Protein AF-A0A6T7KCS2-F1 (afdb_monomer)

InterPro domains:
  IPR015421 Pyridoxal phosphate-dependent transferase, major domain [G3DSA:3.40.640.10] (3-75)
  IPR015422 Pyridoxal phosphate-dependent transferase, small domain [G3DSA:3.90.1150.10] (76-164)
  IPR015424 Pyridoxal phosphate-dependent transferase [SSF53383] (1-173)

Sequence (215 aa):
WLRGPFGAAVGFVAPSLRGITPSLVGFRSHADMWALDPSRLELPADASRWEYGSLHFGAALGLAEAIEELNAWPAGAEGVWRHSRALADLIIHGALDLGLEIISPMAEAERSAIVALRLPENVCAAQTAKALLEQHGLLVSSRAGMLRVSPHVENSADDVDRLLAALGELFSETRQPACAAVTCTTKPTPFSADSNGQFLPVMPMPRMGTWAYEA

Structure (mmCIF, N/CA/C/O backbone):
data_AF-A0A6T7KCS2-F1
#
_entry.id   AF-A0A6T7KCS2-F1
#
loop_
_atom_site.group_PDB
_atom_site.id
_atom_site.type_symbol
_atom_site.label_atom_id
_atom_site.label_alt_id
_atom_site.label_comp_id
_atom_site.label_asym_id
_atom_site.label_entity_id
_atom_site.label_seq_id
_atom_site.pdbx_PDB_ins_code
_atom_site.Cartn_x
_atom_site.Cartn_y
_atom_site.Cartn_z
_atom_site.occupancy
_atom_site.B_iso_or_equiv
_atom_site.auth_seq_id
_atom_site.auth_comp_id
_atom_site.auth_asym_id
_atom_site.auth_atom_id
_atom_site.pdbx_PDB_model_num
ATOM 1 N N . TRP A 1 1 ? 3.632 -1.511 1.030 1.00 91.44 1 TRP A N 1
ATOM 2 C CA . TRP A 1 1 ? 3.315 -2.827 0.450 1.00 91.44 1 TRP A CA 1
ATOM 3 C C . TRP A 1 1 ? 4.580 -3.523 -0.019 1.00 91.44 1 TRP A C 1
ATOM 5 O O . TRP A 1 1 ? 5.026 -4.385 0.706 1.00 91.44 1 TRP A O 1
ATOM 15 N N . LEU A 1 2 ? 5.255 -3.103 -1.097 1.00 94.56 2 LEU A N 1
ATOM 16 C CA . LEU A 1 2 ? 6.496 -3.771 -1.557 1.00 94.56 2 LEU A CA 1
ATOM 17 C C . LEU A 1 2 ? 7.753 -3.545 -0.689 1.00 94.56 2 LEU A C 1
ATOM 19 O O . LEU A 1 2 ? 8.830 -3.965 -1.075 1.00 94.56 2 LEU A O 1
ATOM 23 N N . ARG A 1 3 ? 7.629 -2.820 0.427 1.00 94.00 3 ARG A N 1
ATOM 24 C CA . ARG A 1 3 ? 8.685 -2.438 1.390 1.00 94.00 3 ARG A CA 1
ATOM 25 C C . ARG A 1 3 ? 9.972 -1.788 0.855 1.00 94.00 3 ARG A C 1
ATOM 27 O O . ARG A 1 3 ? 10.848 -1.464 1.645 1.00 94.00 3 ARG A O 1
ATOM 34 N N . GLY A 1 4 ? 10.082 -1.548 -0.447 1.00 94.69 4 GLY A N 1
ATOM 35 C CA . GLY A 1 4 ? 11.221 -0.843 -1.021 1.00 94.69 4 GLY A CA 1
ATOM 36 C C . GLY A 1 4 ? 11.275 0.644 -0.638 1.00 94.69 4 GLY A C 1
ATOM 37 O O . GLY A 1 4 ? 10.271 1.224 -0.207 1.00 94.69 4 GLY A O 1
ATOM 38 N N . PRO A 1 5 ? 12.439 1.283 -0.833 1.00 95.06 5 PRO A N 1
ATOM 39 C CA . PRO A 1 5 ? 12.619 2.708 -0.598 1.00 95.06 5 PRO A CA 1
ATOM 40 C C . PRO A 1 5 ? 11.825 3.556 -1.602 1.00 95.06 5 PRO A C 1
ATOM 42 O O . PRO A 1 5 ? 11.455 3.112 -2.692 1.00 95.06 5 PRO A O 1
ATOM 45 N N . PHE A 1 6 ? 11.611 4.826 -1.261 1.00 94.44 6 PHE A N 1
ATOM 46 C CA . PHE A 1 6 ? 11.084 5.799 -2.216 1.00 94.44 6 PHE A CA 1
ATOM 47 C C . PHE A 1 6 ? 12.063 6.017 -3.381 1.00 94.44 6 PHE A C 1
ATOM 49 O O . PHE A 1 6 ? 13.278 6.001 -3.197 1.00 94.44 6 PHE A O 1
ATOM 56 N N . GLY A 1 7 ? 11.528 6.271 -4.579 1.00 93.06 7 GLY A N 1
ATOM 57 C CA . GLY A 1 7 ? 12.330 6.606 -5.765 1.00 93.06 7 GLY A CA 1
ATOM 58 C C . GLY A 1 7 ? 12.567 5.456 -6.748 1.00 93.06 7 GLY A C 1
ATOM 59 O O . GLY A 1 7 ? 13.213 5.675 -7.770 1.00 93.06 7 GLY A O 1
ATOM 60 N N . ALA A 1 8 ? 12.015 4.267 -6.492 1.00 94.12 8 ALA A N 1
ATOM 61 C CA . ALA A 1 8 ? 11.963 3.168 -7.453 1.00 94.12 8 ALA A CA 1
ATOM 62 C C . ALA A 1 8 ? 10.536 2.621 -7.594 1.00 94.12 8 ALA A C 1
ATOM 64 O O . ALA A 1 8 ? 9.757 2.606 -6.641 1.00 94.12 8 ALA A O 1
ATOM 65 N N . ALA A 1 9 ? 10.199 2.175 -8.801 1.00 93.88 9 ALA A N 1
ATOM 66 C CA . ALA A 1 9 ? 8.929 1.539 -9.120 1.00 93.88 9 ALA A CA 1
ATOM 67 C C . ALA A 1 9 ? 9.142 0.499 -10.224 1.00 93.88 9 ALA A C 1
ATOM 69 O O . ALA A 1 9 ? 10.085 0.602 -11.007 1.00 93.88 9 ALA A O 1
ATOM 70 N N . VAL A 1 10 ? 8.243 -0.481 -10.297 1.00 93.81 10 VAL A N 1
ATOM 71 C CA . VAL A 1 10 ? 8.226 -1.487 -11.364 1.00 93.81 10 VAL A CA 1
ATOM 72 C C . VAL A 1 10 ? 7.095 -1.157 -12.329 1.00 93.81 10 VAL A C 1
ATOM 74 O O . VAL A 1 10 ? 5.970 -0.887 -11.909 1.00 93.81 10 VAL A O 1
ATOM 77 N N . GLY A 1 11 ? 7.392 -1.194 -13.625 1.00 93.12 11 GLY A N 1
ATOM 78 C CA . GLY A 1 11 ? 6.404 -1.094 -14.693 1.00 93.12 11 GLY A CA 1
ATOM 79 C C . GLY A 1 11 ? 6.316 -2.405 -15.466 1.00 93.12 11 GLY A C 1
ATOM 80 O O . GLY A 1 11 ? 7.337 -2.982 -15.830 1.00 93.12 11 GLY A O 1
ATOM 81 N N . PHE A 1 12 ? 5.098 -2.865 -15.749 1.00 95.00 12 PHE A N 1
ATOM 82 C CA . PHE A 1 12 ? 4.858 -3.988 -16.653 1.00 95.00 12 PHE A CA 1
ATOM 83 C C . PHE A 1 12 ? 4.231 -3.484 -17.953 1.00 95.00 12 PHE A C 1
ATOM 85 O O . PHE A 1 12 ? 3.207 -2.803 -17.931 1.00 95.00 12 PHE A O 1
ATOM 92 N N . VAL A 1 13 ? 4.821 -3.863 -19.089 1.00 94.38 13 VAL A N 1
ATOM 93 C CA . VAL A 1 13 ? 4.267 -3.590 -20.421 1.00 94.38 13 VAL A CA 1
ATOM 94 C C . VAL A 1 13 ? 3.979 -4.909 -21.127 1.00 94.38 13 VAL A C 1
ATOM 96 O O . VAL A 1 13 ? 4.890 -5.686 -21.449 1.00 94.38 13 VAL A O 1
ATOM 99 N N . ALA A 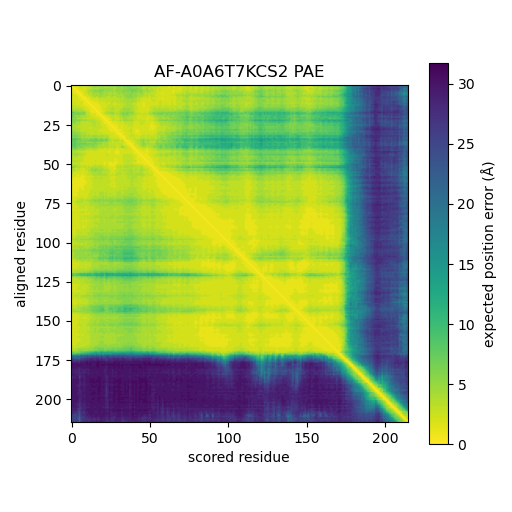1 14 ? 2.691 -5.145 -21.384 1.00 95.25 14 ALA A N 1
ATOM 100 C CA . ALA A 1 14 ? 2.221 -6.324 -22.094 1.00 95.25 14 ALA A CA 1
ATOM 101 C C . ALA A 1 14 ? 2.882 -6.424 -23.482 1.00 95.25 14 ALA A C 1
ATOM 103 O O . ALA A 1 14 ? 3.034 -5.398 -24.148 1.00 95.25 14 ALA A O 1
ATOM 104 N N . PRO A 1 15 ? 3.238 -7.633 -23.963 1.00 94.56 15 PRO A N 1
ATOM 105 C CA . PRO A 1 15 ? 3.881 -7.812 -25.265 1.00 94.56 15 PRO A CA 1
ATOM 106 C C . PRO A 1 15 ? 3.176 -7.110 -26.431 1.00 94.56 15 PRO A C 1
ATOM 108 O O . PRO A 1 15 ? 3.841 -6.504 -27.266 1.00 94.56 15 PRO A O 1
ATOM 111 N N . SER A 1 16 ? 1.840 -7.114 -26.447 1.00 95.12 16 SER A N 1
ATOM 112 C CA . SER A 1 16 ? 1.022 -6.458 -27.477 1.00 95.12 16 SER A CA 1
ATOM 113 C C . SER A 1 16 ? 1.143 -4.930 -27.501 1.00 95.12 16 SER A C 1
ATOM 115 O O . SER A 1 16 ? 0.852 -4.315 -28.523 1.00 95.12 16 SER A O 1
ATOM 117 N N . LEU A 1 17 ? 1.584 -4.310 -26.404 1.00 93.44 17 LEU A N 1
ATOM 118 C CA . LEU 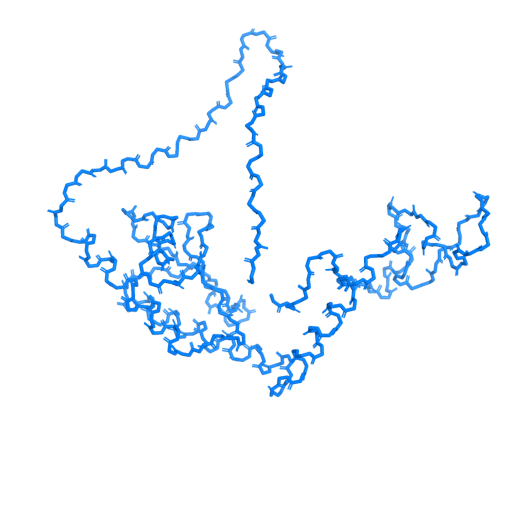A 1 17 ? 1.711 -2.856 -26.265 1.00 93.44 17 LEU A CA 1
ATOM 119 C C . LEU A 1 17 ? 3.141 -2.354 -26.506 1.00 93.44 17 LEU A C 1
ATOM 121 O O . LEU A 1 17 ? 3.364 -1.148 -26.570 1.00 93.44 17 LEU A O 1
ATOM 125 N N . ARG A 1 18 ? 4.119 -3.251 -26.683 1.00 90.75 18 ARG A N 1
ATOM 126 C CA . ARG A 1 18 ? 5.540 -2.879 -26.834 1.00 90.75 18 ARG A CA 1
ATOM 127 C C . ARG A 1 18 ? 5.847 -2.115 -28.123 1.00 90.75 18 ARG A C 1
ATOM 129 O O . ARG A 1 18 ? 6.868 -1.446 -28.197 1.00 90.75 18 ARG A O 1
ATOM 136 N N . GLY A 1 19 ? 4.956 -2.166 -29.115 1.00 89.31 19 GLY A N 1
ATOM 137 C CA . GLY A 1 19 ? 5.064 -1.369 -30.341 1.00 89.31 19 GLY A CA 1
ATOM 138 C C . GLY A 1 19 ? 4.767 0.123 -30.154 1.00 89.31 19 GLY A C 1
ATOM 139 O O . GLY A 1 19 ? 5.046 0.908 -31.056 1.00 89.31 19 GLY A O 1
ATOM 140 N N . ILE A 1 20 ? 4.219 0.529 -29.003 1.00 92.75 20 ILE A N 1
ATOM 141 C CA . ILE A 1 20 ? 3.890 1.928 -28.720 1.00 92.75 20 ILE A CA 1
ATOM 142 C C . ILE A 1 20 ? 5.175 2.741 -28.514 1.00 92.75 20 ILE A C 1
ATOM 144 O O . ILE A 1 20 ? 6.128 2.299 -27.865 1.00 92.75 20 ILE A O 1
ATOM 148 N N . THR A 1 21 ? 5.183 3.952 -29.067 1.00 91.06 21 THR A N 1
ATOM 149 C CA . THR A 1 21 ? 6.226 4.954 -28.831 1.00 91.06 21 THR A CA 1
ATOM 150 C C . THR A 1 21 ? 5.945 5.687 -27.513 1.00 91.06 21 THR A C 1
ATOM 152 O O . THR A 1 21 ? 4.859 6.256 -27.3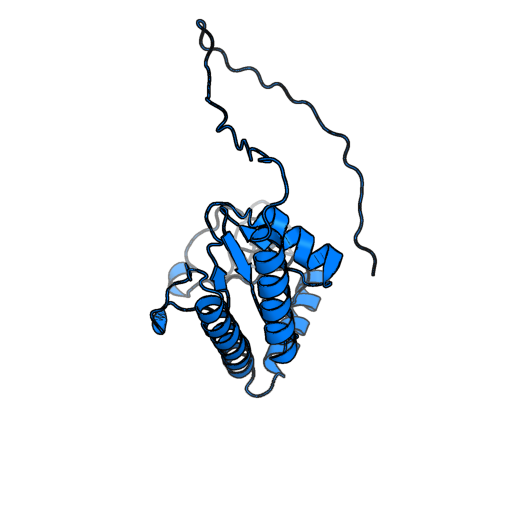71 1.00 91.06 21 THR A O 1
ATOM 155 N N . PRO A 1 22 ? 6.878 5.690 -26.543 1.00 93.25 22 PRO A N 1
ATOM 156 C CA . PRO A 1 22 ? 6.727 6.429 -25.292 1.00 93.25 22 PRO A CA 1
ATOM 157 C C . PRO A 1 22 ? 6.577 7.936 -25.530 1.00 93.25 22 PRO A C 1
ATOM 159 O O . PRO A 1 22 ? 7.192 8.494 -26.435 1.00 93.25 22 PRO A O 1
ATOM 162 N N . SER A 1 23 ? 5.795 8.612 -24.685 1.00 92.44 23 SER A N 1
ATOM 163 C CA . SER A 1 23 ? 5.655 10.076 -24.722 1.00 92.44 23 SER A CA 1
ATOM 164 C C . SER A 1 23 ? 6.901 10.810 -24.221 1.00 92.44 23 SER A C 1
ATOM 166 O O . SER A 1 23 ? 7.160 11.937 -24.633 1.00 92.44 23 SER A O 1
ATOM 168 N N . LEU A 1 24 ? 7.664 10.171 -23.334 1.00 93.75 24 LEU A N 1
ATOM 169 C CA . LEU A 1 24 ? 8.946 10.646 -22.831 1.00 93.75 24 LEU A CA 1
ATOM 170 C C . LEU A 1 24 ? 10.032 9.676 -23.278 1.00 93.75 24 LEU A C 1
ATOM 172 O O . LEU A 1 24 ? 9.970 8.487 -22.971 1.00 93.75 24 LEU A O 1
ATOM 176 N N . VAL A 1 25 ? 11.022 10.207 -23.985 1.00 93.88 25 VAL A N 1
ATOM 177 C CA . VAL A 1 25 ? 12.204 9.475 -24.435 1.00 93.88 25 VAL A CA 1
ATOM 178 C C . VAL A 1 25 ? 13.453 10.238 -24.025 1.00 93.88 25 VAL A C 1
ATOM 180 O O . VAL A 1 25 ? 13.460 11.468 -23.961 1.00 93.88 25 VAL A O 1
ATOM 183 N N . GLY A 1 26 ? 14.514 9.501 -23.739 1.00 92.19 26 GLY A N 1
ATOM 184 C CA . GLY A 1 26 ? 15.831 10.063 -23.473 1.00 92.19 26 GLY A CA 1
ATOM 185 C C . GLY A 1 26 ? 16.912 9.045 -23.801 1.00 92.19 26 GLY A C 1
ATOM 186 O O . GLY A 1 26 ? 16.643 8.056 -24.478 1.00 92.19 26 GLY A O 1
ATOM 187 N N . PHE A 1 27 ? 18.142 9.276 -23.344 1.00 92.25 27 PHE A N 1
ATOM 188 C CA . PHE A 1 27 ? 19.289 8.475 -23.788 1.00 92.25 27 PHE A CA 1
ATOM 189 C C . PHE A 1 27 ? 19.138 6.972 -23.496 1.00 92.25 27 PHE A C 1
ATOM 191 O O . PHE A 1 27 ? 19.566 6.149 -24.299 1.00 92.25 27 PHE A O 1
ATOM 198 N N . ARG A 1 28 ? 18.480 6.605 -22.387 1.00 93.31 28 ARG A N 1
ATOM 199 C CA . ARG A 1 28 ? 18.221 5.202 -22.017 1.00 93.31 28 ARG A CA 1
ATOM 200 C C . ARG A 1 28 ? 17.071 4.554 -22.781 1.00 93.31 28 ARG A C 1
ATOM 202 O O . ARG A 1 28 ? 16.990 3.333 -22.805 1.00 93.31 28 ARG A O 1
ATOM 209 N N . SER A 1 29 ? 16.240 5.347 -23.456 1.00 93.31 29 SER A N 1
ATOM 210 C CA . SER A 1 29 ? 15.189 4.827 -24.333 1.00 93.31 29 SER A CA 1
ATOM 211 C C . SER A 1 29 ? 15.749 4.315 -25.660 1.00 93.31 29 SER A C 1
ATOM 213 O O . SER A 1 29 ? 14.982 3.794 -26.463 1.00 93.31 29 SER A O 1
ATOM 215 N N . HIS A 1 30 ? 17.048 4.493 -25.922 1.00 93.88 30 HIS A N 1
ATOM 216 C CA . HIS A 1 30 ? 17.723 4.031 -27.129 1.00 93.88 30 HIS A CA 1
ATOM 217 C C . HIS A 1 30 ? 18.265 2.604 -26.947 1.00 93.88 30 HIS A C 1
ATOM 219 O O . HIS A 1 30 ? 18.853 2.291 -25.914 1.00 93.88 30 HIS A O 1
ATOM 225 N N . ALA A 1 31 ? 18.128 1.754 -27.969 1.00 93.44 31 ALA A N 1
ATOM 226 C CA . ALA A 1 31 ? 18.614 0.369 -27.979 1.00 93.44 31 ALA A CA 1
ATOM 227 C C . ALA A 1 31 ? 20.128 0.272 -27.741 1.00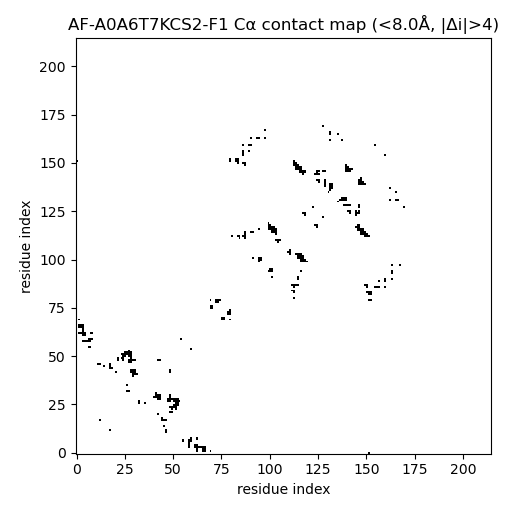 93.44 31 ALA A C 1
ATOM 229 O O . ALA A 1 31 ? 20.619 -0.654 -27.103 1.00 93.44 31 ALA A O 1
ATOM 230 N N . ASP A 1 32 ? 20.852 1.277 -28.214 1.00 92.81 32 ASP A N 1
ATOM 231 C CA . ASP A 1 32 ? 22.262 1.503 -27.929 1.00 92.81 32 ASP A CA 1
ATOM 232 C C . ASP A 1 32 ? 22.439 2.867 -27.248 1.00 92.81 32 ASP A C 1
ATOM 234 O O . ASP A 1 32 ? 22.644 3.882 -27.908 1.00 92.81 32 ASP A O 1
ATOM 238 N N . MET A 1 33 ? 22.296 2.904 -25.922 1.00 91.06 33 MET A N 1
ATOM 239 C CA . MET A 1 33 ? 22.335 4.143 -25.132 1.00 91.06 33 MET A CA 1
ATOM 240 C C . MET A 1 33 ? 23.720 4.809 -25.045 1.00 91.06 33 MET A C 1
ATOM 242 O O . MET A 1 33 ? 23.821 5.929 -24.542 1.00 91.06 33 MET A O 1
ATOM 246 N N . TRP A 1 34 ? 24.789 4.139 -25.497 1.00 91.50 34 TRP A N 1
ATOM 247 C CA . TRP A 1 34 ? 26.168 4.598 -25.296 1.00 91.50 34 TRP A CA 1
ATOM 248 C C . TRP A 1 34 ? 26.828 5.195 -26.537 1.00 91.50 34 TRP A C 1
ATOM 250 O O . TRP A 1 34 ? 27.757 5.986 -26.376 1.00 91.50 34 TRP A O 1
ATOM 260 N N . ALA A 1 35 ? 26.369 4.901 -27.759 1.00 89.06 35 ALA A N 1
ATOM 261 C CA . ALA A 1 35 ? 26.894 5.589 -28.946 1.00 89.06 35 ALA A CA 1
ATOM 262 C C . ALA A 1 35 ? 26.228 6.967 -29.143 1.00 89.06 35 ALA A C 1
ATOM 264 O O . ALA A 1 35 ? 25.490 7.171 -30.098 1.00 89.06 35 ALA A O 1
ATOM 265 N N . LEU A 1 36 ? 26.454 7.872 -28.180 1.00 86.75 36 LEU A N 1
ATOM 266 C CA . LEU A 1 36 ? 25.907 9.232 -28.017 1.00 86.75 36 LEU A CA 1
ATOM 267 C C . LEU A 1 36 ? 25.769 10.030 -29.337 1.00 86.75 36 LEU A C 1
ATOM 269 O O . LEU A 1 36 ? 26.606 10.869 -29.663 1.00 86.75 36 LEU A O 1
ATOM 273 N N . ASP A 1 37 ? 24.682 9.795 -30.071 1.00 90.06 37 ASP A N 1
ATOM 274 C CA . ASP A 1 37 ? 24.399 10.370 -31.388 1.00 90.06 37 ASP A CA 1
ATOM 275 C C . ASP A 1 37 ? 22.974 10.944 -31.388 1.00 90.06 37 ASP A C 1
ATOM 277 O O . ASP A 1 37 ? 22.012 10.186 -31.233 1.00 90.06 37 ASP A O 1
ATOM 281 N N . PRO A 1 38 ? 22.812 12.269 -31.547 1.00 89.69 38 PRO A N 1
ATOM 282 C CA . PRO A 1 38 ? 21.507 12.920 -31.511 1.00 89.69 38 PRO A CA 1
ATOM 283 C C . PRO A 1 38 ? 20.671 12.720 -32.787 1.00 89.69 38 PRO A C 1
ATOM 285 O O . PRO A 1 38 ? 19.517 13.143 -32.815 1.00 89.69 38 PRO A O 1
ATOM 288 N N . SER A 1 39 ? 21.223 12.127 -33.851 1.00 92.69 39 SER A N 1
ATOM 289 C CA . SER A 1 39 ? 20.530 11.955 -35.138 1.00 92.69 39 SER A CA 1
ATOM 29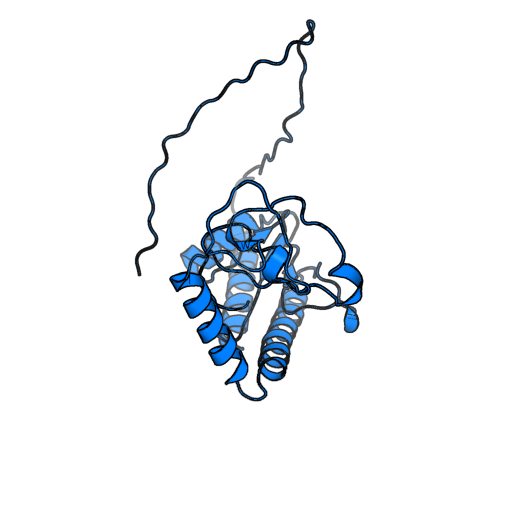0 C C . SER A 1 39 ? 19.669 10.688 -35.230 1.00 92.69 39 SER A C 1
ATOM 292 O O . SER A 1 39 ? 18.954 10.506 -36.217 1.00 92.69 39 SER A O 1
ATOM 294 N N . ARG A 1 40 ? 19.696 9.831 -34.201 1.00 88.50 40 ARG A N 1
ATOM 295 C CA . ARG A 1 40 ? 19.017 8.528 -34.177 1.00 88.50 40 ARG A CA 1
ATOM 296 C C . ARG A 1 40 ? 18.106 8.353 -32.963 1.00 88.50 40 ARG A C 1
ATOM 298 O O . ARG A 1 40 ? 18.359 8.882 -31.882 1.00 88.50 40 ARG A O 1
ATOM 305 N N . LEU A 1 41 ? 17.049 7.566 -33.152 1.00 89.81 41 LEU A N 1
ATOM 306 C CA . LEU A 1 41 ? 16.188 7.074 -32.080 1.00 89.81 41 LEU A CA 1
ATOM 307 C C . LEU A 1 41 ? 15.671 5.676 -32.420 1.00 89.81 41 LEU A C 1
ATOM 309 O O . LEU A 1 41 ? 14.600 5.513 -33.003 1.00 89.81 41 LEU A O 1
ATOM 313 N N . GLU A 1 42 ? 16.440 4.662 -32.045 1.00 94.06 42 GLU A N 1
ATOM 314 C CA . GLU A 1 42 ? 16.061 3.258 -32.179 1.00 94.06 42 GLU A CA 1
ATOM 315 C C . GLU A 1 42 ? 15.551 2.749 -30.833 1.00 94.06 42 GLU A C 1
ATOM 317 O O . GLU A 1 42 ? 16.318 2.580 -29.890 1.00 94.06 42 GLU A O 1
ATOM 322 N N . LEU A 1 43 ? 14.242 2.527 -30.715 1.00 94.81 43 LEU A N 1
ATOM 323 C CA . LEU A 1 43 ? 13.645 2.074 -29.458 1.00 94.81 43 LEU A CA 1
ATOM 324 C C . LEU A 1 43 ? 13.829 0.553 -29.265 1.00 94.81 43 LEU A C 1
ATOM 326 O O . LEU A 1 43 ? 13.507 -0.206 -30.187 1.00 94.81 43 LEU A O 1
ATOM 330 N N . PRO A 1 44 ? 14.229 0.076 -28.068 1.00 93.88 44 PRO A N 1
ATOM 331 C CA . PRO A 1 44 ? 14.264 -1.346 -27.719 1.00 93.88 44 PRO A CA 1
ATOM 332 C C . PRO A 1 44 ? 12.929 -2.042 -27.978 1.00 93.88 44 PRO A C 1
ATOM 334 O O . PRO A 1 44 ? 11.877 -1.455 -27.747 1.00 93.88 44 PRO A O 1
ATOM 337 N N . ALA A 1 45 ? 12.922 -3.306 -28.402 1.00 93.12 45 ALA A N 1
ATOM 338 C CA . ALA A 1 45 ? 11.678 -4.058 -28.633 1.00 93.12 45 ALA A CA 1
ATOM 339 C C . ALA A 1 45 ? 10.925 -4.444 -27.337 1.00 93.12 45 ALA A C 1
ATOM 341 O O . ALA A 1 45 ? 9.790 -4.924 -27.394 1.00 93.12 45 ALA A O 1
ATOM 342 N N . ASP A 1 46 ? 11.551 -4.264 -26.174 1.00 93.44 46 ASP A N 1
ATOM 343 C CA . ASP A 1 46 ? 11.001 -4.587 -24.860 1.00 93.44 46 ASP A CA 1
ATOM 344 C C . ASP A 1 46 ? 10.548 -3.334 -24.082 1.00 93.44 46 ASP A C 1
ATOM 346 O O . ASP A 1 46 ? 10.424 -2.237 -24.628 1.00 93.44 46 ASP A O 1
ATOM 350 N N . ALA A 1 47 ? 10.235 -3.512 -22.797 1.00 94.12 47 ALA A N 1
ATOM 351 C CA . ALA A 1 47 ? 9.744 -2.443 -21.933 1.00 94.12 47 ALA A CA 1
ATOM 352 C C . ALA A 1 47 ? 10.814 -1.395 -21.560 1.00 94.12 47 ALA A C 1
ATOM 354 O O . ALA A 1 47 ? 10.451 -0.313 -21.098 1.00 94.12 47 ALA A O 1
ATOM 355 N N . SER A 1 48 ? 12.107 -1.658 -21.787 1.00 92.56 48 SER A N 1
ATOM 356 C CA . SER A 1 48 ? 13.179 -0.710 -21.441 1.00 92.56 48 SER A CA 1
ATOM 357 C C . SER A 1 48 ? 13.095 0.600 -22.231 1.00 92.56 48 SER A C 1
ATOM 359 O O . SER A 1 48 ? 13.583 1.623 -21.764 1.00 92.56 48 SER A O 1
ATOM 361 N N . ARG A 1 49 ? 12.372 0.636 -23.364 1.00 94.19 49 ARG A N 1
ATOM 362 C CA . ARG A 1 49 ? 12.127 1.882 -24.117 1.00 94.19 49 ARG A CA 1
ATOM 363 C C . ARG A 1 49 ? 11.458 2.989 -23.284 1.00 94.19 49 ARG A C 1
ATOM 365 O O . ARG A 1 49 ? 11.630 4.164 -23.599 1.00 94.19 49 ARG A O 1
ATOM 372 N N . TRP A 1 50 ? 10.711 2.638 -22.231 1.00 94.56 50 TRP A N 1
ATOM 373 C CA . TRP A 1 50 ? 10.077 3.601 -21.316 1.00 94.56 50 TRP A CA 1
ATOM 374 C C . TRP A 1 50 ? 11.027 4.139 -20.230 1.00 94.56 50 TRP A C 1
ATOM 376 O O . TRP A 1 50 ? 10.656 5.056 -19.497 1.00 94.56 50 TRP A O 1
ATOM 386 N N . GLU A 1 51 ? 12.257 3.630 -20.132 1.00 94.00 51 GLU A N 1
ATOM 387 C CA . GLU A 1 51 ? 13.288 4.184 -19.255 1.00 94.00 51 GLU A CA 1
ATOM 388 C C . GLU A 1 51 ? 14.023 5.320 -19.971 1.00 94.00 51 GLU A C 1
ATOM 390 O O . GLU A 1 51 ? 14.918 5.086 -20.772 1.00 94.00 51 GLU A O 1
ATOM 395 N N . TYR A 1 52 ? 13.660 6.572 -19.701 1.00 93.44 52 TYR A N 1
ATOM 396 C CA . TYR A 1 52 ? 14.197 7.709 -20.461 1.00 93.44 52 TYR A CA 1
ATOM 397 C C . TYR A 1 52 ? 15.492 8.299 -19.885 1.00 93.44 52 TYR A C 1
ATOM 399 O O . TYR A 1 52 ? 16.295 8.880 -20.615 1.00 93.44 52 TYR A O 1
ATOM 407 N N . GLY A 1 53 ? 15.722 8.167 -18.580 1.00 92.81 53 GLY A N 1
ATOM 408 C CA . GLY A 1 53 ? 16.804 8.856 -17.880 1.00 92.81 53 GLY A CA 1
ATOM 409 C C . GLY A 1 53 ? 17.454 8.002 -16.805 1.00 92.81 53 GLY A C 1
ATOM 410 O O . GLY A 1 53 ? 16.982 6.912 -16.489 1.00 92.81 53 GLY A O 1
ATOM 411 N N . SER A 1 54 ? 18.560 8.505 -16.257 1.00 92.81 54 SER A N 1
ATOM 412 C CA . SER A 1 54 ? 19.357 7.812 -15.245 1.00 92.81 54 SER A CA 1
ATOM 413 C C . SER A 1 54 ? 18.493 7.292 -14.099 1.00 92.81 54 SER A C 1
ATOM 415 O O . SER A 1 54 ? 17.718 8.037 -13.502 1.00 92.81 54 SER A O 1
ATOM 417 N N . LEU A 1 55 ? 18.649 6.006 -13.793 1.00 91.75 55 LEU A N 1
ATOM 418 C CA . LEU A 1 55 ? 17.907 5.354 -12.726 1.00 91.75 55 LEU A CA 1
ATOM 419 C C . LEU A 1 55 ? 18.467 5.741 -11.358 1.00 91.75 55 LEU A C 1
ATOM 421 O O . LEU A 1 55 ? 19.667 5.964 -11.190 1.00 91.75 55 LEU A O 1
ATOM 425 N N . HIS A 1 56 ? 17.603 5.721 -10.347 1.00 95.12 56 HIS A N 1
ATOM 426 C CA . HIS A 1 56 ? 18.036 5.784 -8.960 1.00 95.12 56 HIS A CA 1
ATOM 427 C C . HIS A 1 56 ? 18.552 4.406 -8.514 1.00 95.12 56 HIS A C 1
ATOM 429 O O . HIS A 1 56 ? 17.854 3.660 -7.830 1.00 95.12 56 HIS A O 1
ATOM 435 N N . PHE A 1 57 ? 19.791 4.062 -8.879 1.00 94.50 57 PHE A N 1
ATOM 436 C CA . PHE A 1 57 ? 20.359 2.717 -8.680 1.00 94.50 57 PHE A CA 1
ATOM 437 C C . PHE A 1 57 ? 20.212 2.178 -7.250 1.00 94.50 57 PHE A C 1
ATOM 439 O O . PHE A 1 57 ? 19.773 1.048 -7.070 1.00 94.50 57 PHE A O 1
ATOM 446 N N . GLY A 1 58 ? 20.494 2.998 -6.230 1.00 97.19 58 GLY A N 1
ATOM 447 C CA . GLY A 1 58 ? 20.340 2.580 -4.831 1.00 97.19 58 GLY A CA 1
ATOM 448 C C . GLY A 1 58 ? 18.896 2.228 -4.448 1.00 97.19 58 GLY A C 1
ATOM 449 O O . GLY A 1 58 ? 18.670 1.245 -3.752 1.00 97.19 58 GLY A O 1
ATOM 450 N N . ALA A 1 59 ? 17.910 2.974 -4.955 1.00 97.12 59 ALA A N 1
ATOM 451 C CA . ALA A 1 59 ? 16.502 2.699 -4.693 1.00 97.12 59 ALA A CA 1
ATOM 452 C C . ALA A 1 59 ? 16.030 1.453 -5.454 1.00 97.12 59 ALA A C 1
ATOM 454 O O . ALA A 1 59 ? 15.254 0.669 -4.917 1.00 97.12 59 ALA A O 1
ATOM 455 N N . ALA A 1 60 ? 16.530 1.243 -6.676 1.00 96.06 60 ALA A N 1
ATOM 456 C CA . ALA A 1 60 ? 16.239 0.045 -7.458 1.00 96.06 60 ALA A CA 1
ATOM 457 C C . ALA A 1 60 ? 16.771 -1.225 -6.774 1.00 96.06 60 ALA A C 1
ATOM 459 O O . ALA A 1 60 ? 16.034 -2.200 -6.654 1.00 96.06 60 ALA A O 1
ATOM 460 N N . LEU A 1 61 ? 18.008 -1.192 -6.266 1.00 97.44 61 LEU A N 1
ATOM 461 C CA . LEU A 1 61 ? 18.589 -2.302 -5.504 1.00 97.44 61 LEU A CA 1
ATOM 462 C C . LEU A 1 61 ? 17.842 -2.540 -4.186 1.00 97.44 61 LEU A C 1
ATOM 464 O O . LEU A 1 61 ? 17.512 -3.677 -3.872 1.00 97.44 61 LEU A O 1
ATOM 468 N N . GLY A 1 62 ? 17.507 -1.476 -3.450 1.00 97.88 62 GLY A N 1
ATOM 469 C CA . GLY A 1 62 ? 16.718 -1.601 -2.222 1.00 97.88 62 GLY A CA 1
ATOM 470 C C . GLY A 1 62 ? 15.315 -2.166 -2.464 1.00 97.88 62 GLY A C 1
ATOM 471 O O . GLY A 1 62 ? 14.820 -2.948 -1.660 1.00 97.88 62 GLY A O 1
ATOM 472 N N . LEU A 1 63 ? 14.673 -1.809 -3.582 1.00 97.81 63 LEU A N 1
ATOM 473 C CA . LEU A 1 63 ? 13.383 -2.383 -3.966 1.00 97.81 63 LEU A CA 1
ATOM 474 C C . LEU A 1 63 ? 13.515 -3.858 -4.360 1.00 97.81 63 LEU A C 1
ATOM 476 O O . LEU A 1 63 ? 12.637 -4.642 -4.014 1.00 97.81 63 LEU A O 1
ATOM 480 N N . ALA A 1 64 ? 14.590 -4.236 -5.058 1.00 97.38 64 ALA A N 1
ATOM 481 C CA . ALA A 1 64 ? 14.847 -5.628 -5.412 1.00 97.38 64 ALA A CA 1
ATOM 482 C C . ALA A 1 64 ? 14.985 -6.504 -4.157 1.00 97.38 64 ALA A C 1
ATOM 484 O O . ALA A 1 64 ? 14.278 -7.500 -4.040 1.00 97.38 64 ALA A O 1
ATOM 485 N N . GLU A 1 65 ? 15.792 -6.084 -3.179 1.00 97.75 65 GLU A N 1
ATOM 486 C CA . GLU A 1 65 ? 15.948 -6.835 -1.925 1.00 97.75 65 GLU A CA 1
ATOM 487 C C . GLU A 1 65 ? 14.660 -6.898 -1.100 1.00 97.75 65 GLU A C 1
ATOM 489 O O . GLU A 1 65 ? 14.324 -7.939 -0.545 1.00 97.75 65 GLU A O 1
ATOM 494 N N . ALA A 1 66 ? 13.879 -5.816 -1.065 1.00 97.06 66 ALA A N 1
ATOM 495 C CA . ALA A 1 66 ? 12.582 -5.822 -0.393 1.00 97.06 66 ALA A CA 1
ATOM 496 C C . ALA A 1 66 ? 11.587 -6.814 -1.032 1.00 97.06 66 ALA A C 1
ATOM 498 O O . ALA A 1 66 ? 10.775 -7.422 -0.334 1.00 97.06 66 ALA A O 1
ATOM 499 N N . ILE A 1 67 ? 11.647 -6.999 -2.355 1.00 97.00 67 ILE A N 1
ATOM 500 C CA . ILE A 1 67 ? 10.848 -8.013 -3.057 1.00 97.00 67 ILE A CA 1
ATOM 501 C C . ILE A 1 67 ? 11.339 -9.423 -2.707 1.00 97.00 67 ILE A C 1
ATOM 503 O O . ILE A 1 67 ? 10.509 -10.297 -2.457 1.00 97.00 67 ILE A O 1
ATOM 507 N N . GLU A 1 68 ? 12.653 -9.646 -2.642 1.00 97.50 68 GLU A N 1
ATOM 508 C CA . GLU A 1 68 ? 13.214 -10.936 -2.218 1.00 97.50 68 GLU A CA 1
ATOM 509 C C . GLU A 1 68 ? 12.845 -11.278 -0.766 1.00 97.50 68 GLU A C 1
ATOM 511 O O . GLU A 1 68 ? 12.465 -12.414 -0.486 1.00 97.50 68 GLU A O 1
ATOM 516 N N . GLU A 1 69 ? 12.832 -10.298 0.143 1.00 96.75 69 GLU A N 1
ATOM 517 C CA . GLU A 1 69 ? 12.352 -10.476 1.522 1.00 96.75 69 GLU A CA 1
ATOM 518 C C . GLU A 1 69 ? 10.891 -10.964 1.554 1.00 96.75 69 GLU A C 1
ATOM 520 O O . GLU A 1 69 ? 10.558 -11.913 2.268 1.00 96.75 69 GLU A O 1
ATOM 525 N N . LEU A 1 70 ? 10.016 -10.364 0.738 1.00 96.75 70 LEU A N 1
ATOM 526 C CA . LEU A 1 70 ? 8.615 -10.788 0.627 1.00 96.75 7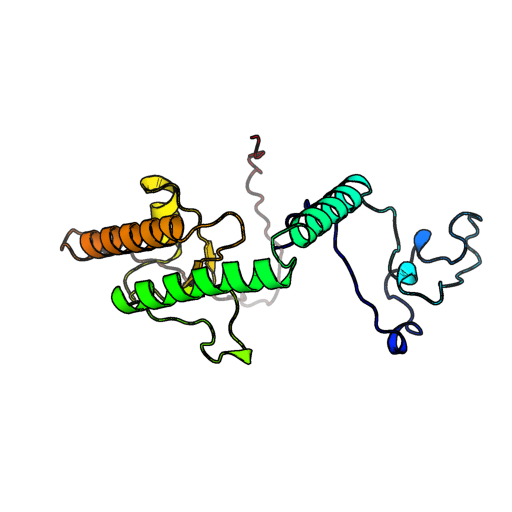0 LEU A CA 1
ATOM 527 C C . LEU A 1 70 ? 8.473 -12.183 0.003 1.00 96.75 70 LEU A C 1
ATOM 529 O O . LEU A 1 70 ? 7.599 -12.951 0.408 1.00 96.75 70 LEU A O 1
ATOM 533 N N . ASN A 1 71 ? 9.326 -12.531 -0.961 1.00 96.75 71 ASN A N 1
ATOM 534 C CA . ASN A 1 71 ? 9.353 -13.866 -1.560 1.00 96.75 71 ASN A CA 1
ATOM 535 C C . ASN A 1 71 ? 9.880 -14.934 -0.588 1.00 96.75 71 ASN A C 1
ATOM 537 O O . ASN A 1 71 ? 9.458 -16.088 -0.677 1.00 96.75 71 ASN A O 1
ATOM 541 N N . ALA A 1 72 ? 10.757 -14.555 0.344 1.00 97.31 72 ALA A N 1
ATOM 542 C CA . ALA A 1 72 ? 11.294 -15.427 1.387 1.00 97.31 72 ALA A CA 1
ATOM 543 C C . ALA A 1 72 ? 10.322 -15.660 2.560 1.00 97.31 72 ALA A C 1
ATOM 545 O O . ALA A 1 72 ? 10.550 -16.561 3.373 1.00 97.31 72 ALA A O 1
ATOM 546 N N . TRP A 1 73 ? 9.233 -14.888 2.655 1.00 97.50 73 TRP A N 1
ATOM 547 C CA . TRP A 1 73 ? 8.163 -15.127 3.626 1.00 97.50 73 TRP A CA 1
ATOM 548 C C . TRP A 1 73 ? 7.579 -16.545 3.460 1.00 97.50 73 TRP A C 1
ATOM 550 O O . TRP A 1 73 ? 7.574 -17.075 2.345 1.00 97.50 73 TRP A O 1
ATOM 560 N N . PRO A 1 74 ? 7.055 -17.201 4.514 1.00 97.00 74 PRO A N 1
ATOM 561 C CA . PRO A 1 74 ? 6.407 -18.502 4.363 1.00 97.00 74 PRO A CA 1
ATOM 562 C C . PRO A 1 74 ? 5.320 -18.478 3.280 1.00 97.00 74 PRO A C 1
ATOM 564 O O . PRO A 1 74 ? 4.385 -17.691 3.363 1.00 97.00 74 PRO A O 1
ATOM 567 N N . ALA A 1 75 ? 5.440 -19.350 2.271 1.00 96.38 75 ALA A N 1
ATOM 568 C CA . ALA A 1 75 ? 4.601 -19.371 1.062 1.00 96.38 75 ALA A CA 1
ATOM 569 C C . ALA A 1 75 ? 4.684 -18.109 0.164 1.00 96.38 75 ALA A C 1
ATOM 571 O O . ALA A 1 75 ? 3.799 -17.877 -0.663 1.00 96.38 75 ALA A O 1
ATOM 572 N N . GLY A 1 76 ? 5.749 -17.315 0.295 1.00 96.81 76 GLY A N 1
ATOM 573 C CA . GLY A 1 76 ? 6.040 -16.121 -0.498 1.00 96.81 76 GLY A CA 1
ATOM 574 C C . GLY A 1 76 ? 4.914 -15.088 -0.471 1.00 96.81 76 GLY A C 1
ATOM 575 O O . GLY A 1 76 ? 4.217 -14.918 0.533 1.00 96.81 76 GLY A O 1
ATOM 576 N N . ALA A 1 77 ? 4.687 -14.434 -1.614 1.00 95.19 77 ALA A N 1
ATOM 577 C CA . ALA A 1 77 ? 3.654 -13.408 -1.775 1.00 95.19 77 ALA A CA 1
ATOM 578 C C . ALA A 1 77 ? 2.233 -13.887 -1.405 1.00 95.19 77 ALA A C 1
ATOM 580 O O . ALA A 1 77 ? 1.435 -13.107 -0.888 1.00 95.19 77 ALA A O 1
ATOM 581 N N . GLU A 1 78 ? 1.919 -15.167 -1.621 1.00 96.31 78 GLU A N 1
ATOM 582 C CA . GLU A 1 78 ? 0.627 -15.747 -1.236 1.00 96.31 78 GLU A CA 1
ATOM 583 C C . GLU A 1 78 ? 0.479 -15.826 0.290 1.00 96.31 78 GLU A C 1
ATOM 585 O O . GLU A 1 78 ? -0.584 -15.526 0.834 1.00 96.31 78 GLU A O 1
ATOM 590 N N . GLY A 1 79 ? 1.548 -16.177 1.006 1.00 97.69 79 GLY A N 1
ATOM 591 C CA . GLY A 1 79 ? 1.547 -16.155 2.468 1.00 97.69 79 GLY A CA 1
ATOM 592 C C . GLY A 1 79 ? 1.406 -14.746 3.037 1.00 97.69 79 GLY A C 1
ATOM 593 O O . GLY A 1 79 ? 0.634 -14.542 3.974 1.00 97.69 79 GLY A O 1
ATOM 594 N N . VAL A 1 80 ? 2.074 -13.763 2.424 1.00 97.50 80 VAL A N 1
ATOM 595 C CA . VAL A 1 80 ? 1.911 -12.337 2.760 1.00 97.50 80 VAL A CA 1
ATOM 596 C C . VAL A 1 80 ? 0.458 -11.894 2.586 1.00 97.50 80 VAL A C 1
ATOM 598 O O . VAL A 1 80 ? -0.102 -11.233 3.470 1.00 97.50 80 VAL A O 1
ATOM 601 N N . TRP A 1 81 ? -0.166 -12.279 1.467 1.00 95.88 81 TRP A N 1
ATOM 602 C CA . TRP A 1 81 ? -1.566 -11.974 1.185 1.00 95.88 81 TRP A CA 1
ATOM 603 C C . TRP A 1 81 ? -2.499 -12.593 2.230 1.00 95.88 81 TRP A C 1
ATOM 605 O O . TRP A 1 81 ? -3.294 -11.865 2.828 1.00 95.88 81 TRP A O 1
ATOM 615 N N . ARG A 1 82 ? -2.359 -13.894 2.520 1.00 96.56 82 ARG A N 1
ATOM 616 C CA . ARG A 1 82 ? -3.182 -14.592 3.527 1.00 96.56 82 ARG A CA 1
ATOM 617 C C . ARG A 1 82 ? -3.045 -13.987 4.916 1.00 96.56 82 ARG A C 1
ATOM 619 O O . ARG A 1 82 ? -4.057 -13.772 5.575 1.00 96.56 82 ARG A O 1
ATOM 626 N N . HIS A 1 83 ? -1.818 -13.694 5.345 1.00 97.81 83 HIS A N 1
ATOM 627 C CA . HIS A 1 83 ? -1.547 -13.080 6.648 1.00 97.81 83 HIS A CA 1
ATOM 628 C C . HIS A 1 83 ? -2.223 -11.715 6.770 1.00 97.81 83 HIS A C 1
ATOM 630 O O . HIS A 1 83 ? -3.049 -11.495 7.653 1.00 97.81 83 HIS A O 1
ATOM 636 N N . SER A 1 84 ? -1.943 -10.819 5.821 1.00 97.38 84 SER A N 1
ATOM 637 C CA . SER A 1 84 ? -2.503 -9.462 5.827 1.00 97.38 84 SER A CA 1
ATOM 638 C C . SER A 1 84 ? -4.034 -9.483 5.734 1.00 97.38 84 SER A C 1
ATOM 640 O O . SER A 1 84 ? -4.714 -8.655 6.343 1.00 97.38 84 SER A O 1
ATOM 642 N N . ARG A 1 85 ? -4.595 -10.448 4.995 1.00 96.25 85 ARG A N 1
ATOM 643 C CA . ARG A 1 85 ? -6.041 -10.651 4.884 1.00 96.25 85 ARG A CA 1
ATOM 644 C C . ARG A 1 85 ? -6.663 -11.144 6.189 1.00 96.25 85 ARG A C 1
ATOM 646 O O . ARG A 1 85 ? -7.665 -10.571 6.602 1.00 96.25 85 ARG A O 1
ATOM 653 N N . ALA A 1 86 ? -6.048 -12.112 6.863 1.00 97.69 86 ALA A N 1
ATOM 654 C CA . ALA A 1 86 ? -6.519 -12.592 8.159 1.00 97.69 86 ALA A CA 1
ATOM 655 C C . ALA A 1 86 ? -6.539 -11.467 9.210 1.00 97.69 86 ALA A C 1
ATOM 657 O O . ALA A 1 86 ? -7.503 -11.334 9.960 1.00 97.69 86 ALA A O 1
ATOM 658 N N . LEU A 1 87 ? -5.530 -10.591 9.219 1.00 98.62 87 LEU A N 1
ATOM 659 C CA . LEU A 1 87 ? -5.537 -9.407 10.086 1.00 98.62 87 LEU A CA 1
ATOM 660 C C . LEU A 1 87 ? -6.666 -8.433 9.727 1.00 98.62 87 LEU A C 1
ATOM 662 O O . LEU A 1 87 ? -7.322 -7.891 10.614 1.00 98.62 87 LEU A O 1
ATOM 666 N N . ALA A 1 88 ? -6.929 -8.225 8.435 1.00 98.06 88 ALA A N 1
ATOM 667 C CA . ALA A 1 88 ? -8.055 -7.409 7.992 1.00 98.06 88 ALA A CA 1
ATOM 668 C C . ALA A 1 88 ? -9.411 -8.003 8.414 1.00 98.06 88 ALA A C 1
ATOM 670 O O . ALA A 1 88 ? -10.305 -7.240 8.776 1.00 98.06 88 ALA A O 1
ATOM 671 N N . ASP A 1 89 ? -9.565 -9.332 8.412 1.00 97.44 89 ASP A N 1
ATOM 672 C CA . ASP A 1 89 ? -10.750 -10.012 8.955 1.00 97.44 89 ASP A CA 1
ATOM 673 C C . ASP A 1 89 ? -10.935 -9.723 10.447 1.00 97.44 89 ASP A C 1
ATOM 675 O O . ASP A 1 89 ? -12.040 -9.386 10.869 1.00 97.44 89 ASP A O 1
ATOM 679 N N . LEU A 1 90 ? -9.865 -9.804 11.244 1.00 98.50 90 LEU A N 1
ATOM 680 C CA . LEU A 1 90 ? -9.916 -9.483 12.675 1.00 98.50 90 LEU A CA 1
ATOM 681 C C . LEU A 1 90 ? -10.323 -8.022 12.913 1.00 98.50 90 LEU A C 1
ATOM 683 O O . LEU A 1 90 ? -11.213 -7.754 13.719 1.00 98.50 90 LEU A O 1
ATOM 687 N N . ILE A 1 91 ? -9.738 -7.084 12.157 1.00 98.56 91 ILE A N 1
ATOM 688 C CA . ILE A 1 91 ? -10.092 -5.658 12.232 1.00 98.56 91 ILE A CA 1
ATOM 689 C C . ILE A 1 91 ? -11.569 -5.453 11.896 1.00 98.56 91 ILE A C 1
ATOM 691 O O . ILE A 1 91 ? -12.247 -4.699 12.586 1.00 98.56 91 ILE A O 1
ATOM 695 N N . ILE A 1 92 ? -12.069 -6.097 10.838 1.00 98.00 92 ILE A N 1
ATOM 696 C CA . ILE A 1 92 ? -13.467 -5.973 10.416 1.00 98.00 92 ILE A CA 1
ATOM 69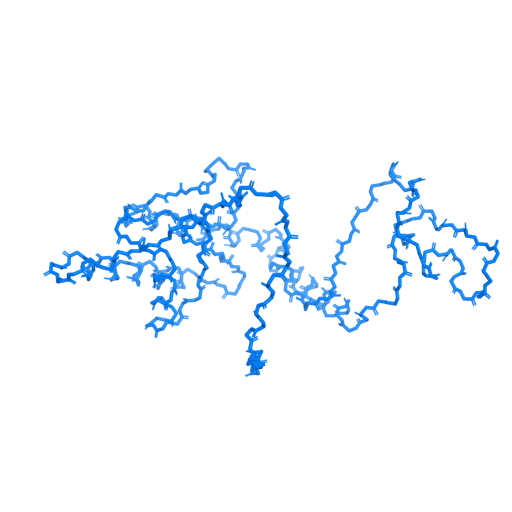7 C C . ILE A 1 92 ? -14.405 -6.481 11.508 1.00 98.00 92 ILE A C 1
ATOM 699 O O . ILE A 1 92 ? -15.317 -5.751 11.888 1.00 98.00 92 ILE A O 1
ATOM 703 N N . HIS A 1 93 ? -14.185 -7.694 12.024 1.00 97.81 93 HIS A N 1
ATOM 704 C CA . HIS A 1 93 ? -15.048 -8.261 13.061 1.00 97.81 93 HIS A CA 1
ATOM 705 C C . HIS A 1 93 ? -15.057 -7.385 14.315 1.00 97.81 93 HIS A C 1
ATOM 707 O O . HIS A 1 93 ? -16.125 -6.968 14.758 1.00 97.81 93 HIS A O 1
ATOM 713 N N . GLY A 1 94 ? -13.881 -7.002 14.818 1.00 98.19 94 GLY A N 1
ATOM 714 C CA . GLY A 1 94 ? -13.800 -6.144 15.996 1.00 98.19 94 GLY A CA 1
ATOM 715 C C . GLY A 1 94 ? -14.383 -4.747 15.777 1.00 98.19 94 GLY A C 1
ATOM 716 O O . GLY A 1 94 ? -14.996 -4.180 16.676 1.00 98.19 94 GLY A O 1
ATOM 717 N N . ALA A 1 95 ? -14.243 -4.177 14.578 1.00 97.31 95 ALA A N 1
ATOM 718 C CA . ALA A 1 95 ? -14.845 -2.888 14.257 1.00 97.31 95 ALA A CA 1
ATOM 719 C C . ALA A 1 95 ? -16.381 -2.961 14.228 1.00 97.31 95 ALA A C 1
ATOM 721 O O . ALA A 1 95 ? -17.036 -2.042 14.724 1.00 97.31 95 ALA A O 1
ATOM 722 N N . LEU A 1 96 ? -16.954 -4.048 13.701 1.00 96.88 96 LEU A N 1
ATOM 723 C CA . LEU A 1 96 ? -18.400 -4.288 13.742 1.00 96.88 96 LEU A CA 1
ATOM 724 C C . LEU A 1 96 ? -18.903 -4.431 15.185 1.00 96.88 96 LEU A C 1
ATOM 726 O O . LEU A 1 96 ? -19.929 -3.840 15.521 1.00 96.88 96 LEU A O 1
ATOM 730 N N . ASP A 1 97 ? -18.159 -5.127 16.047 1.00 96.81 97 ASP A N 1
ATOM 731 C CA . ASP A 1 97 ? -18.487 -5.263 17.475 1.00 96.81 97 ASP A CA 1
ATOM 732 C C . ASP A 1 97 ? -18.460 -3.911 18.212 1.00 96.81 97 ASP A C 1
ATOM 734 O O . ASP A 1 97 ? -19.262 -3.664 19.116 1.00 96.81 97 ASP A O 1
ATOM 738 N N . LEU A 1 98 ? -17.595 -2.987 17.780 1.00 95.44 98 LEU A N 1
ATOM 739 C CA . LEU A 1 98 ? -17.556 -1.597 18.254 1.00 95.44 98 LEU A CA 1
ATOM 740 C C . LEU A 1 98 ? -18.662 -0.706 17.651 1.00 95.44 98 LEU A C 1
ATOM 742 O O . LEU A 1 98 ? -18.764 0.475 17.998 1.00 95.44 98 LEU A O 1
ATOM 746 N N . GLY A 1 99 ? -19.499 -1.246 16.760 1.00 94.88 99 GLY A N 1
ATOM 747 C CA . GLY A 1 99 ? -20.566 -0.515 16.076 1.00 94.88 99 GLY A CA 1
ATOM 748 C C . GLY A 1 99 ? -20.065 0.444 14.994 1.00 94.88 99 GLY A C 1
ATOM 749 O O . GLY A 1 99 ? -20.756 1.414 14.675 1.00 94.88 99 GLY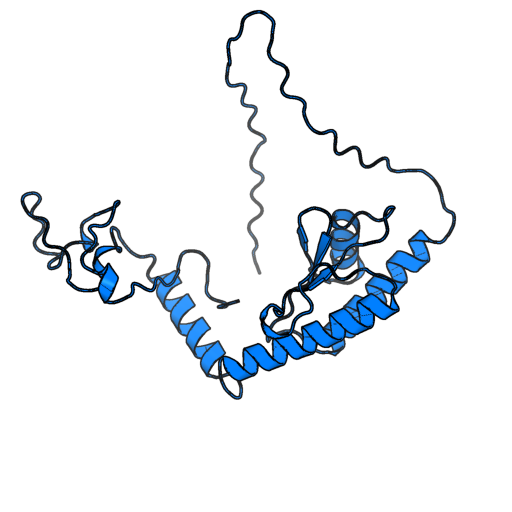 A O 1
ATOM 750 N N . LEU A 1 100 ? -18.865 0.213 14.455 1.00 96.19 100 LEU A N 1
ATOM 751 C CA . LEU A 1 100 ? -18.331 0.965 13.323 1.00 96.19 100 LEU A CA 1
ATOM 752 C C . LEU A 1 100 ? -18.870 0.418 12.002 1.00 96.19 100 LEU A C 1
ATOM 754 O O . LEU A 1 100 ? -19.106 -0.779 11.845 1.00 96.19 100 LEU A O 1
ATOM 758 N N . GLU A 1 101 ? -19.011 1.298 11.016 1.00 96.81 101 GLU A N 1
ATOM 759 C CA . GLU A 1 101 ? -19.403 0.904 9.664 1.00 96.81 101 GLU A CA 1
ATOM 760 C C . GLU A 1 101 ? -18.155 0.609 8.816 1.00 96.81 101 GLU A C 1
ATOM 762 O O . GLU A 1 101 ? -17.201 1.394 8.774 1.00 96.81 101 GLU A O 1
ATOM 767 N N . ILE A 1 102 ? -18.175 -0.519 8.102 1.00 97.81 102 ILE A N 1
ATOM 768 C CA . ILE A 1 102 ? -17.119 -0.917 7.165 1.00 97.81 102 ILE A CA 1
ATOM 769 C C . ILE A 1 102 ? -17.439 -0.353 5.780 1.00 97.81 102 ILE A C 1
ATOM 771 O O . ILE A 1 102 ? -18.435 -0.728 5.169 1.00 97.81 102 ILE A O 1
ATOM 775 N N . ILE A 1 103 ? -16.577 0.528 5.270 1.00 96.94 103 ILE A N 1
ATOM 776 C CA . ILE A 1 103 ? -16.749 1.153 3.946 1.00 96.94 103 ILE A CA 1
ATOM 777 C C . ILE A 1 103 ? -16.036 0.369 2.845 1.00 96.94 103 ILE A C 1
ATOM 779 O O . ILE A 1 103 ? -16.408 0.449 1.674 1.00 96.94 103 ILE A O 1
ATOM 783 N N . SER A 1 104 ? -14.994 -0.383 3.204 1.00 94.94 104 SER A N 1
ATOM 784 C CA . SER A 1 104 ? -14.314 -1.264 2.255 1.00 94.94 104 SER A CA 1
ATOM 785 C C . SER A 1 104 ? -15.301 -2.274 1.641 1.00 94.94 104 SER A C 1
ATOM 787 O O . SER A 1 104 ? -16.166 -2.775 2.362 1.00 94.94 104 SER A O 1
ATOM 789 N N . PRO A 1 105 ? -15.161 -2.628 0.346 1.00 94.81 105 PRO A N 1
ATOM 790 C CA . PRO A 1 105 ? -15.947 -3.699 -0.262 1.00 94.81 105 PRO A CA 1
ATOM 791 C C . PRO A 1 105 ? -15.838 -4.986 0.551 1.00 94.81 105 PRO A C 1
ATOM 793 O O . PRO A 1 105 ? -14.739 -5.344 0.966 1.00 94.81 105 PRO A O 1
ATOM 796 N N . MET A 1 106 ? -16.964 -5.674 0.757 1.00 93.94 106 MET A N 1
ATOM 797 C CA . MET A 1 106 ? -17.049 -6.909 1.552 1.00 93.94 106 MET A CA 1
ATOM 798 C C . MET A 1 106 ? -17.163 -8.177 0.696 1.00 93.94 106 MET A C 1
ATOM 800 O O . MET A 1 106 ? -17.044 -9.283 1.217 1.00 93.94 106 MET A O 1
ATOM 804 N N . ALA A 1 107 ? -17.360 -8.036 -0.619 1.00 94.19 107 ALA A N 1
ATOM 805 C CA . ALA A 1 107 ? -17.354 -9.161 -1.546 1.00 94.19 107 ALA A CA 1
ATOM 806 C C . ALA A 1 107 ? -15.940 -9.746 -1.662 1.00 94.19 107 ALA A C 1
ATOM 808 O O . ALA A 1 107 ? -14.987 -9.018 -1.933 1.00 94.19 107 ALA A O 1
ATOM 809 N N . GLU A 1 108 ? -15.801 -11.062 -1.495 1.00 89.81 108 GLU A N 1
ATOM 810 C CA . GLU A 1 108 ? -14.494 -11.725 -1.373 1.00 89.81 108 GLU A CA 1
ATOM 811 C C . GLU A 1 108 ? -13.522 -11.388 -2.517 1.00 89.81 108 GLU A C 1
ATOM 813 O O . GLU A 1 108 ? -12.344 -11.138 -2.267 1.00 89.81 108 GLU A O 1
ATOM 818 N N . ALA A 1 109 ? -14.036 -11.281 -3.748 1.00 93.12 109 ALA A N 1
ATOM 819 C CA . ALA A 1 109 ? -13.266 -10.953 -4.949 1.00 93.12 109 ALA A CA 1
ATOM 820 C C . ALA A 1 109 ? -12.759 -9.496 -5.017 1.00 93.12 109 ALA A C 1
ATOM 822 O O . ALA A 1 109 ? -11.833 -9.208 -5.770 1.00 93.12 109 ALA A O 1
ATOM 823 N N . GLU A 1 110 ? -13.357 -8.577 -4.258 1.00 93.12 110 GLU A N 1
ATOM 824 C CA . GLU A 1 110 ? -13.044 -7.137 -4.275 1.00 93.12 110 GLU A CA 1
ATOM 825 C C . GLU A 1 110 ? -12.330 -6.674 -3.000 1.00 93.12 110 GLU A C 1
ATOM 827 O O . GLU A 1 110 ? -11.795 -5.564 -2.924 1.00 93.12 110 GLU A O 1
ATOM 832 N N . ARG A 1 111 ? -12.338 -7.514 -1.967 1.00 91.81 111 ARG A N 1
ATOM 833 C CA . ARG A 1 111 ? -11.762 -7.198 -0.668 1.00 91.81 111 ARG A CA 1
ATOM 834 C C . ARG A 1 111 ? -10.231 -7.122 -0.747 1.00 91.81 111 ARG A C 1
ATOM 836 O O . ARG A 1 111 ? -9.571 -7.979 -1.337 1.00 91.81 111 ARG A O 1
ATOM 843 N N . SER A 1 112 ? -9.647 -6.189 0.003 1.00 94.38 112 SER A N 1
ATOM 844 C CA . SER A 1 112 ? -8.193 -6.067 0.210 1.00 94.38 112 SER A CA 1
ATOM 845 C C . SER A 1 112 ? -7.811 -6.260 1.686 1.00 94.38 112 SER A C 1
ATOM 847 O O . SER A 1 112 ? -8.679 -6.510 2.520 1.00 94.38 112 SER A O 1
ATOM 849 N N . ALA A 1 113 ? -6.521 -6.148 2.017 1.00 96.19 113 ALA A N 1
ATOM 850 C CA . ALA A 1 113 ? -6.056 -6.068 3.407 1.00 96.19 113 ALA A CA 1
ATOM 851 C C . ALA A 1 113 ? -6.204 -4.654 4.016 1.00 96.19 113 ALA A C 1
ATOM 853 O O . ALA A 1 113 ? -5.905 -4.447 5.184 1.00 96.19 113 ALA A O 1
ATOM 854 N N . ILE A 1 114 ? -6.656 -3.663 3.239 1.00 97.44 114 ILE A N 1
ATOM 855 C CA . ILE A 1 114 ? -6.908 -2.300 3.716 1.00 97.44 114 ILE A CA 1
ATOM 856 C C . ILE A 1 114 ? -8.371 -2.174 4.130 1.00 97.44 114 ILE A C 1
ATOM 858 O O . ILE A 1 114 ? -9.284 -2.372 3.320 1.00 97.44 114 ILE A O 1
ATOM 862 N N . VAL A 1 115 ? -8.589 -1.759 5.375 1.00 98.00 115 VAL A N 1
ATOM 863 C CA . VAL A 1 115 ? -9.924 -1.568 5.942 1.00 98.00 115 VAL A CA 1
ATOM 864 C C . VAL A 1 115 ? -10.170 -0.078 6.162 1.00 98.00 115 VAL A C 1
ATOM 866 O O . VAL A 1 115 ? -9.426 0.591 6.882 1.00 98.00 115 VAL A O 1
ATOM 869 N N . ALA A 1 116 ? -11.203 0.449 5.510 1.00 98.00 116 ALA A N 1
ATOM 870 C CA . ALA A 1 116 ? -11.722 1.788 5.741 1.00 98.00 116 ALA A CA 1
ATOM 871 C C . ALA A 1 116 ? -12.952 1.705 6.651 1.00 98.00 116 ALA A C 1
ATOM 873 O O . ALA A 1 116 ? -13.923 1.016 6.335 1.00 98.00 116 ALA A O 1
ATOM 874 N N . LEU A 1 117 ? -12.893 2.421 7.768 1.00 98.00 117 LEU A N 1
ATOM 875 C CA . LEU A 1 117 ? -13.908 2.462 8.810 1.00 98.00 117 LEU A CA 1
ATOM 876 C C . LEU A 1 117 ? -14.536 3.853 8.833 1.00 98.00 117 LEU A C 1
ATOM 878 O O . LEU A 1 117 ? -13.828 4.867 8.925 1.00 98.00 117 LEU A O 1
ATOM 882 N N . ARG A 1 118 ? -15.864 3.911 8.780 1.00 97.31 118 ARG A N 1
ATOM 883 C CA . ARG A 1 118 ? -16.589 5.130 9.121 1.00 97.31 118 ARG A CA 1
ATOM 884 C C . ARG A 1 118 ? -16.816 5.146 10.626 1.00 97.31 118 ARG A C 1
ATOM 886 O O . ARG A 1 118 ? -17.348 4.206 11.210 1.00 97.31 118 ARG A O 1
ATOM 893 N N . LEU A 1 119 ? -16.363 6.236 11.233 1.00 95.38 119 LEU A N 1
ATOM 894 C CA . LEU A 1 119 ? -16.568 6.514 12.647 1.00 95.38 119 LEU A CA 1
ATOM 895 C C . LEU A 1 119 ? -17.951 7.151 12.865 1.00 95.38 119 LEU A C 1
ATOM 897 O O . LEU A 1 119 ? -18.528 7.669 11.904 1.00 95.38 119 LEU A O 1
ATOM 901 N N . PRO A 1 120 ? -18.484 7.143 14.100 1.00 92.38 120 PRO A N 1
ATOM 902 C CA . PRO A 1 120 ? -19.739 7.823 14.418 1.00 92.38 120 PRO A CA 1
ATOM 903 C C . PRO A 1 120 ? -19.737 9.296 13.973 1.00 92.38 120 PRO A C 1
ATOM 905 O O . PRO A 1 120 ? -18.687 9.934 13.956 1.00 92.38 120 PRO A O 1
ATOM 908 N N . GLU A 1 121 ? -20.906 9.858 13.642 1.00 86.75 121 GLU A N 1
ATOM 909 C CA . GLU A 1 121 ? -21.028 11.195 13.020 1.00 86.75 121 GLU A CA 1
ATOM 910 C C . GLU A 1 121 ? -20.347 12.331 13.803 1.00 86.75 121 GLU A C 1
ATOM 912 O O . GLU A 1 121 ? -19.876 13.305 13.218 1.00 86.75 121 GLU A O 1
ATOM 917 N N . ASN A 1 122 ? -20.273 12.209 15.128 1.00 87.25 122 ASN A N 1
ATOM 918 C CA . ASN A 1 122 ? -19.655 13.183 16.025 1.00 87.25 122 ASN A CA 1
ATOM 919 C C . ASN A 1 122 ? -18.155 12.937 16.278 1.00 87.25 122 ASN A C 1
ATOM 921 O O . ASN A 1 122 ? -17.558 13.638 17.095 1.00 87.25 122 ASN A O 1
ATOM 925 N N . VAL A 1 123 ? -17.543 11.960 15.605 1.00 92.31 123 VAL A N 1
ATOM 926 C CA . VAL A 1 123 ? -16.144 11.567 15.793 1.00 92.31 123 VAL A CA 1
ATOM 927 C C . VAL A 1 123 ? -15.339 11.870 14.532 1.00 92.31 123 VAL A C 1
ATOM 929 O O . VAL A 1 123 ? -15.597 11.358 13.444 1.00 92.31 123 VAL A O 1
ATOM 932 N N . CYS A 1 124 ? -14.302 12.695 14.674 1.00 94.44 124 CYS A N 1
ATOM 933 C CA . CYS A 1 124 ? -13.425 13.048 13.564 1.00 94.44 124 CYS A CA 1
ATOM 934 C C . CYS A 1 124 ? -12.307 12.012 13.382 1.00 94.44 124 CYS A C 1
ATOM 936 O O . CYS A 1 124 ? -11.401 11.921 14.208 1.00 94.44 124 CYS A O 1
ATOM 938 N N . ALA A 1 125 ? -12.282 11.321 12.237 1.00 95.81 125 ALA A N 1
ATOM 939 C CA . ALA A 1 125 ? -11.255 10.318 11.931 1.00 95.81 125 ALA A CA 1
ATOM 940 C C . ALA A 1 125 ? -9.812 10.844 12.009 1.00 95.81 125 ALA A C 1
ATOM 942 O O . ALA A 1 125 ? -8.907 10.103 12.382 1.00 95.81 125 ALA A O 1
ATOM 943 N N . ALA A 1 126 ? -9.572 12.118 11.675 1.00 96.50 126 ALA A N 1
ATOM 944 C CA . ALA A 1 126 ? -8.238 12.711 11.797 1.00 96.50 126 ALA A CA 1
ATOM 945 C C . ALA A 1 126 ? -7.818 12.909 13.263 1.00 96.50 126 ALA A C 1
ATOM 947 O O . ALA A 1 126 ? -6.660 12.674 13.601 1.00 96.50 126 ALA A O 1
ATOM 948 N N . GLN A 1 127 ? -8.754 13.303 14.132 1.00 96.81 127 GLN A N 1
ATOM 949 C CA . GLN A 1 127 ? -8.498 13.434 15.568 1.00 96.81 127 GLN A CA 1
ATOM 950 C C . GLN A 1 127 ? -8.322 12.061 16.218 1.00 96.81 127 GLN A C 1
ATOM 952 O O . GLN A 1 127 ? -7.387 11.888 16.989 1.00 96.81 127 GLN A O 1
ATOM 957 N N . THR A 1 128 ? -9.136 11.070 15.843 1.00 97.19 128 THR A N 1
ATOM 958 C CA . THR A 1 128 ? -8.976 9.684 16.305 1.00 97.19 128 THR A CA 1
ATOM 959 C C . THR A 1 128 ? -7.626 9.104 15.888 1.00 97.19 128 THR A C 1
ATOM 961 O O . THR A 1 128 ? -6.924 8.558 16.728 1.00 97.19 128 THR A O 1
ATOM 964 N N . ALA A 1 129 ? -7.210 9.270 14.626 1.00 97.81 129 ALA A N 1
ATOM 965 C CA . ALA A 1 129 ? -5.896 8.809 14.166 1.00 97.81 129 ALA A CA 1
ATOM 966 C C . ALA A 1 129 ? -4.743 9.460 14.948 1.00 97.81 129 ALA A C 1
ATOM 968 O O . ALA A 1 129 ? -3.769 8.794 15.288 1.00 97.81 129 ALA A O 1
ATOM 969 N N . LYS A 1 130 ? -4.869 10.756 15.256 1.00 97.69 130 LYS A N 1
ATOM 970 C CA . LYS A 1 130 ? -3.903 11.480 16.084 1.00 97.69 130 LYS A CA 1
ATOM 971 C C . LYS A 1 130 ? -3.871 10.942 17.521 1.00 97.69 130 LYS A C 1
ATOM 973 O O . LYS A 1 130 ? -2.788 10.678 18.026 1.00 97.69 130 LYS A O 1
ATOM 978 N N . ALA A 1 131 ? -5.032 10.743 18.146 1.00 97.50 131 ALA A N 1
ATOM 979 C CA . ALA A 1 131 ? -5.135 10.216 19.506 1.00 97.50 131 ALA A CA 1
ATOM 980 C C . ALA A 1 131 ? -4.564 8.793 19.615 1.00 97.50 131 ALA A C 1
ATOM 982 O O . ALA A 1 131 ? -3.771 8.524 20.510 1.00 97.50 131 ALA A O 1
ATOM 983 N N . LEU A 1 132 ? -4.871 7.917 18.651 1.00 98.06 132 LEU A N 1
ATOM 984 C CA . LEU A 1 132 ? -4.291 6.573 18.559 1.00 98.06 132 LEU A CA 1
ATOM 985 C C . LEU A 1 132 ? -2.758 6.605 18.536 1.00 98.06 132 LEU A C 1
ATOM 987 O O . LEU A 1 132 ? -2.112 5.824 19.236 1.00 98.06 132 LEU A O 1
ATOM 991 N N . LEU A 1 133 ? -2.169 7.532 17.779 1.00 98.19 133 LEU A N 1
ATOM 992 C CA . LEU A 1 133 ? -0.720 7.688 17.729 1.00 98.19 133 LEU A CA 1
ATOM 993 C C . LEU A 1 133 ? -0.157 8.229 19.050 1.00 98.19 133 LEU A C 1
ATOM 995 O O . LEU A 1 133 ? 0.782 7.654 19.589 1.00 98.19 133 LEU A O 1
ATOM 999 N N . GLU A 1 134 ? -0.719 9.322 19.567 1.00 97.69 134 GLU A N 1
ATOM 1000 C CA . GLU A 1 134 ? -0.184 10.028 20.739 1.00 97.69 134 GLU A CA 1
ATOM 1001 C C . GLU A 1 134 ? -0.364 9.251 22.049 1.00 97.69 134 GLU A C 1
ATOM 1003 O O . GLU A 1 134 ? 0.510 9.307 22.911 1.00 97.69 134 GLU A O 1
ATOM 1008 N N . GLN A 1 135 ? -1.477 8.531 22.206 1.00 97.44 135 GLN A N 1
ATOM 1009 C CA . GLN A 1 135 ? -1.836 7.856 23.458 1.00 97.44 135 GLN A CA 1
ATOM 1010 C C . GLN A 1 135 ? -1.475 6.367 23.454 1.00 97.44 135 GLN A C 1
ATOM 1012 O O . GLN A 1 135 ? -1.136 5.821 24.501 1.00 97.44 135 GLN A O 1
ATOM 1017 N N . HIS A 1 136 ? -1.504 5.712 22.287 1.00 97.25 136 HIS A N 1
ATOM 1018 C CA . HIS A 1 136 ? -1.322 4.258 22.184 1.00 97.25 136 HIS A CA 1
ATOM 1019 C C . HIS A 1 136 ? -0.145 3.841 21.288 1.00 97.25 136 HIS A C 1
ATOM 1021 O O . HIS A 1 136 ? 0.164 2.649 21.200 1.00 97.25 136 HIS A O 1
ATOM 1027 N N . GLY A 1 137 ? 0.520 4.791 20.619 1.00 97.56 137 GLY A N 1
ATOM 1028 C CA . GLY A 1 137 ? 1.604 4.499 19.676 1.00 97.56 137 GLY A CA 1
ATOM 1029 C C . GLY A 1 137 ? 1.131 3.785 18.405 1.00 97.56 137 GLY A C 1
ATOM 1030 O O . GLY A 1 137 ? 1.917 3.090 17.765 1.00 97.56 137 GLY A O 1
ATOM 1031 N N . LEU A 1 138 ? -0.151 3.915 18.049 1.00 98.12 138 LEU A N 1
ATOM 1032 C CA . LEU A 1 138 ? -0.764 3.222 16.917 1.00 98.12 138 LEU A CA 1
ATOM 1033 C C . LEU A 1 138 ? -0.879 4.151 15.707 1.00 98.12 138 LEU A C 1
ATOM 1035 O O . LEU A 1 138 ? -1.642 5.117 15.706 1.00 98.12 138 LEU A O 1
ATOM 1039 N N . LEU A 1 139 ? -0.138 3.837 14.643 1.00 98.00 139 LEU A N 1
ATOM 1040 C CA . LEU A 1 139 ? -0.148 4.629 13.418 1.00 98.00 139 LEU A CA 1
ATOM 1041 C C . LEU A 1 139 ? -1.230 4.144 12.448 1.00 98.00 139 LEU A C 1
ATOM 1043 O O . LEU A 1 139 ? -1.112 3.096 11.816 1.00 98.00 139 LEU A O 1
ATOM 1047 N N . VAL A 1 140 ? -2.255 4.971 12.262 1.00 98.06 140 VAL A N 1
ATOM 1048 C CA . VAL A 1 140 ? -3.290 4.802 11.233 1.00 98.06 140 VAL A CA 1
ATOM 1049 C C . VAL A 1 140 ? -3.457 6.096 10.439 1.00 98.06 140 VAL A C 1
ATOM 1051 O O . VAL A 1 140 ? -2.908 7.139 10.789 1.00 98.06 140 VAL A O 1
ATOM 1054 N N . SER A 1 141 ? -4.205 6.051 9.336 1.00 97.38 141 SER A N 1
ATOM 1055 C CA . SER A 1 141 ? -4.397 7.228 8.477 1.00 97.38 141 SER A CA 1
ATOM 1056 C C . SER A 1 141 ? -5.858 7.647 8.404 1.00 97.38 141 SER A C 1
ATOM 1058 O O . SER A 1 141 ? -6.737 6.799 8.347 1.00 97.38 141 SER A O 1
ATOM 1060 N N . SER A 1 142 ? -6.121 8.952 8.340 1.00 96.62 142 SER A N 1
ATOM 1061 C CA . SER A 1 142 ? -7.437 9.480 7.968 1.00 96.62 142 SER A CA 1
ATOM 1062 C C . SER A 1 142 ? -7.452 9.823 6.478 1.00 96.62 142 SER A C 1
ATOM 1064 O O . SER A 1 142 ? -6.556 10.515 5.982 1.00 96.62 142 SER A O 1
ATOM 1066 N N . ARG A 1 143 ? -8.437 9.310 5.734 1.00 94.12 143 ARG A N 1
ATOM 1067 C CA . ARG A 1 143 ? -8.592 9.537 4.287 1.00 94.12 143 ARG A CA 1
ATOM 1068 C C . ARG A 1 143 ? -10.064 9.746 3.959 1.00 94.12 143 ARG A C 1
ATOM 1070 O O . ARG A 1 143 ? -10.888 8.905 4.292 1.00 94.12 143 ARG A O 1
ATOM 1077 N N . ALA A 1 144 ? -10.384 10.866 3.307 1.00 93.00 144 ALA A N 1
ATOM 1078 C CA . ALA A 1 144 ? -11.756 11.229 2.936 1.00 93.00 144 ALA A CA 1
ATOM 1079 C C . ALA A 1 144 ? -12.762 11.125 4.108 1.00 93.00 144 ALA A C 1
ATOM 1081 O O . ALA A 1 144 ? -13.883 10.657 3.940 1.00 93.00 144 ALA A O 1
ATOM 1082 N N . GLY A 1 145 ? -12.340 11.532 5.312 1.00 92.12 145 GLY A N 1
ATOM 1083 C CA . GLY A 1 145 ? -13.169 11.496 6.524 1.00 92.12 145 GLY A CA 1
ATOM 1084 C C . GLY A 1 145 ? -13.302 10.122 7.192 1.00 92.12 145 GLY A C 1
ATOM 1085 O O . GLY A 1 145 ? -13.965 10.024 8.217 1.00 92.12 145 GLY A O 1
ATOM 1086 N N . MET A 1 146 ? -12.663 9.079 6.659 1.00 96.94 146 MET A N 1
ATOM 1087 C CA . MET A 1 146 ? -12.686 7.718 7.205 1.00 96.94 146 MET A CA 1
ATOM 1088 C C . MET A 1 146 ? -11.356 7.366 7.865 1.00 96.94 146 MET A C 1
ATOM 1090 O O . MET A 1 146 ? -10.296 7.847 7.445 1.00 96.94 146 MET A O 1
ATOM 1094 N N . LEU A 1 147 ? -11.407 6.485 8.862 1.00 98.12 147 LEU A N 1
ATOM 1095 C CA . LEU A 1 147 ? -10.218 5.896 9.464 1.00 98.12 147 LEU A CA 1
ATOM 1096 C C . LEU A 1 147 ? -9.769 4.708 8.608 1.00 98.12 147 LEU A C 1
ATOM 1098 O O . LEU A 1 147 ? -10.541 3.790 8.356 1.00 98.12 147 LEU A O 1
ATOM 1102 N N . ARG A 1 148 ? -8.527 4.723 8.133 1.00 98.19 148 ARG A N 1
ATOM 1103 C CA . ARG A 1 148 ? -7.959 3.688 7.267 1.00 98.19 148 ARG A CA 1
ATOM 1104 C C . ARG A 1 148 ? -6.855 2.938 7.998 1.00 98.19 148 ARG A C 1
ATOM 1106 O O . ARG A 1 148 ? -5.807 3.521 8.305 1.00 98.19 148 ARG A O 1
ATOM 1113 N N . VAL A 1 149 ? -7.088 1.644 8.177 1.00 98.38 149 VAL A N 1
ATOM 1114 C CA . VAL A 1 149 ? -6.174 0.669 8.776 1.00 98.38 149 VAL A CA 1
ATOM 1115 C C . VAL A 1 149 ? -5.607 -0.212 7.662 1.00 98.38 149 VAL A C 1
ATOM 1117 O O . VAL A 1 149 ? -6.295 -0.535 6.692 1.00 98.38 149 VAL A O 1
ATOM 1120 N N . SER A 1 150 ? -4.314 -0.518 7.712 1.00 97.69 150 SER A N 1
ATOM 1121 C CA . SER A 1 150 ? -3.604 -1.192 6.615 1.00 97.69 150 SER A CA 1
ATOM 1122 C C . SER A 1 150 ? -2.536 -2.133 7.174 1.00 97.69 150 SER A C 1
ATOM 1124 O O . SER A 1 150 ? -1.355 -1.804 7.071 1.00 97.69 150 SER A O 1
ATOM 1126 N N . PRO A 1 151 ? -2.939 -3.248 7.813 1.00 97.69 151 PRO A N 1
ATOM 1127 C CA . PRO A 1 151 ? -2.000 -4.226 8.342 1.00 97.69 151 PRO A CA 1
ATOM 1128 C C . PRO A 1 151 ? -1.161 -4.867 7.232 1.00 97.69 151 PRO A C 1
ATOM 1130 O O . PRO A 1 151 ? -1.607 -4.997 6.087 1.00 97.69 151 PRO A O 1
ATOM 1133 N N . HIS A 1 152 ? 0.042 -5.296 7.593 1.00 96.62 152 HIS A N 1
ATOM 1134 C CA . HIS A 1 152 ? 0.981 -5.985 6.715 1.00 96.62 152 HIS A CA 1
ATOM 1135 C C . HIS A 1 152 ? 1.776 -7.056 7.494 1.00 96.62 152 HIS A C 1
ATOM 1137 O O . HIS A 1 152 ? 1.392 -7.416 8.607 1.00 96.62 152 HIS A O 1
ATOM 1143 N N . VAL A 1 153 ? 2.845 -7.612 6.913 1.00 96.19 153 VAL A N 1
ATOM 1144 C CA . VAL A 1 153 ? 3.606 -8.753 7.473 1.00 96.19 153 VAL A CA 1
ATOM 1145 C C . VAL A 1 153 ? 4.213 -8.490 8.850 1.00 96.19 153 VAL A C 1
ATOM 1147 O O . VAL A 1 153 ? 4.439 -9.424 9.608 1.00 96.19 153 VAL A O 1
ATOM 1150 N N . GLU A 1 154 ? 4.460 -7.227 9.182 1.00 94.62 154 GLU A N 1
ATOM 1151 C CA . GLU A 1 154 ? 5.032 -6.804 10.461 1.00 94.62 154 GLU A CA 1
ATOM 1152 C C . GLU A 1 154 ? 3.993 -6.767 11.581 1.00 94.62 154 GLU A C 1
ATOM 1154 O O . GLU A 1 154 ? 4.357 -6.670 12.749 1.00 94.62 154 GLU A O 1
ATOM 1159 N N . ASN A 1 155 ? 2.706 -6.802 11.231 1.00 98.12 155 ASN A N 1
ATOM 1160 C CA . ASN A 1 155 ? 1.620 -6.747 12.193 1.00 98.12 155 ASN A CA 1
ATOM 1161 C C . ASN A 1 155 ? 1.198 -8.145 12.635 1.00 98.12 155 ASN A C 1
ATOM 1163 O O . ASN A 1 155 ? 1.320 -9.129 11.902 1.00 98.12 155 ASN A O 1
ATOM 1167 N N . SER A 1 156 ? 0.642 -8.203 13.837 1.00 98.31 156 SER A N 1
ATOM 1168 C CA . SER A 1 156 ? 0.144 -9.409 14.489 1.00 98.31 156 SER A CA 1
ATOM 1169 C C . SER A 1 156 ? -1.327 -9.264 14.892 1.00 98.31 156 SER A C 1
ATOM 1171 O O . SER A 1 156 ? -1.901 -8.176 14.818 1.00 98.31 156 SER A O 1
ATOM 1173 N N . ALA A 1 157 ? -1.947 -10.366 15.324 1.00 98.44 157 ALA A N 1
ATOM 1174 C CA . ALA A 1 157 ? -3.286 -10.324 15.913 1.00 98.44 157 ALA A CA 1
ATOM 1175 C C . ALA A 1 157 ? -3.311 -9.447 17.179 1.00 98.44 157 ALA A C 1
ATOM 1177 O O . ALA A 1 157 ? -4.217 -8.638 17.333 1.00 98.44 157 ALA A O 1
ATOM 1178 N N . ASP A 1 158 ? -2.260 -9.505 18.000 1.00 98.50 158 ASP A N 1
ATOM 1179 C CA . ASP A 1 158 ? -2.116 -8.670 19.197 1.00 98.50 158 ASP A CA 1
ATOM 1180 C C . ASP A 1 158 ? -2.114 -7.167 18.859 1.00 98.50 158 ASP A C 1
ATOM 1182 O O . ASP A 1 158 ? -2.672 -6.357 19.600 1.00 98.50 158 AS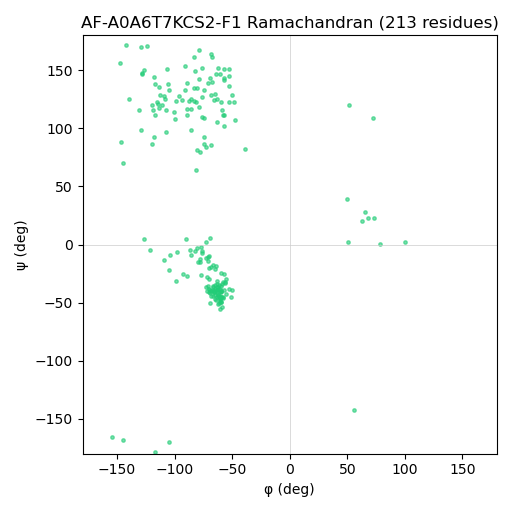P A O 1
ATOM 1186 N N . ASP A 1 159 ? -1.526 -6.763 17.725 1.00 98.50 159 ASP A N 1
ATOM 1187 C CA . ASP A 1 159 ? -1.587 -5.366 17.269 1.00 98.50 159 ASP A CA 1
ATOM 1188 C C . ASP A 1 159 ? -3.012 -4.950 16.887 1.00 98.50 159 ASP A C 1
ATOM 1190 O O . ASP A 1 159 ? -3.416 -3.811 17.139 1.00 98.50 159 ASP A O 1
ATOM 1194 N N . VAL A 1 160 ? -3.780 -5.868 16.292 1.00 98.69 160 VAL A N 1
ATOM 1195 C CA . VAL A 1 160 ? -5.197 -5.648 15.980 1.00 98.69 160 VAL A CA 1
ATOM 1196 C C . VAL A 1 160 ? -6.011 -5.527 17.266 1.00 98.69 160 VAL A C 1
ATOM 1198 O O . VAL A 1 160 ? -6.796 -4.588 17.391 1.00 98.69 160 VAL A O 1
ATOM 1201 N N . ASP A 1 161 ? -5.780 -6.396 18.246 1.00 98.56 161 ASP A N 1
ATOM 1202 C CA . ASP A 1 161 ? -6.463 -6.342 19.541 1.00 98.56 161 ASP A CA 1
ATOM 1203 C C . ASP A 1 161 ? -6.167 -5.030 20.276 1.00 98.56 161 ASP A C 1
ATOM 1205 O O . ASP A 1 161 ? -7.084 -4.361 20.761 1.00 98.56 161 ASP A O 1
ATOM 1209 N N . ARG A 1 162 ? -4.900 -4.592 20.283 1.00 98.50 162 ARG A N 1
ATOM 1210 C CA . ARG A 1 162 ? -4.496 -3.288 20.837 1.00 98.50 162 ARG A CA 1
ATOM 1211 C C . ARG A 1 162 ? -5.195 -2.126 20.139 1.00 98.50 162 ARG A C 1
ATOM 1213 O O . ARG A 1 162 ? -5.611 -1.180 20.807 1.00 98.50 162 ARG A O 1
ATOM 1220 N N . LEU A 1 163 ? -5.335 -2.187 18.814 1.00 98.56 163 LEU A N 1
ATOM 1221 C CA . LEU A 1 163 ? -6.056 -1.175 18.045 1.00 98.56 163 LEU A CA 1
ATOM 1222 C C . LEU A 1 163 ? -7.540 -1.125 18.412 1.00 98.56 163 LEU A C 1
ATOM 1224 O O . LEU A 1 163 ? -8.077 -0.039 18.630 1.00 98.56 163 LEU A O 1
ATOM 1228 N N . LEU A 1 164 ? -8.202 -2.277 18.472 1.00 98.44 164 LEU A N 1
ATOM 1229 C CA . LEU A 1 164 ? -9.627 -2.367 18.780 1.00 98.44 164 LEU A CA 1
ATOM 1230 C C . LEU A 1 164 ? -9.924 -1.924 20.218 1.00 98.44 164 LEU A C 1
ATOM 1232 O O . LEU A 1 164 ? -10.874 -1.172 20.436 1.00 98.44 164 LEU A O 1
ATOM 1236 N N . ALA A 1 165 ? -9.081 -2.310 21.178 1.00 98.19 165 ALA A N 1
ATOM 1237 C CA . ALA A 1 165 ? -9.183 -1.853 22.562 1.00 98.19 165 ALA A CA 1
ATOM 1238 C C . ALA A 1 165 ? -9.058 -0.324 22.662 1.00 98.19 165 ALA A C 1
ATOM 1240 O O . ALA A 1 165 ? -9.939 0.324 23.225 1.00 98.19 165 ALA A O 1
ATOM 1241 N N . ALA A 1 166 ? -8.033 0.261 22.030 1.00 97.94 166 ALA A N 1
ATOM 1242 C CA . ALA A 1 166 ? -7.824 1.710 22.017 1.00 97.94 166 ALA A CA 1
ATOM 1243 C C . ALA A 1 166 ? -8.995 2.470 21.368 1.00 97.94 166 ALA A C 1
ATOM 1245 O O . ALA A 1 166 ? -9.437 3.504 21.867 1.00 97.94 166 ALA A O 1
ATOM 1246 N N . LEU A 1 167 ? -9.550 1.950 20.268 1.00 96.75 167 LEU A N 1
ATOM 1247 C CA . LEU A 1 167 ? -10.753 2.520 19.655 1.00 96.75 167 LEU A CA 1
ATOM 1248 C C . LEU A 1 167 ? -11.957 2.464 20.606 1.00 96.75 167 LEU A C 1
ATOM 1250 O O . LEU A 1 167 ? -12.684 3.451 20.730 1.00 96.75 167 LEU A O 1
ATOM 1254 N N . GLY A 1 168 ? -12.153 1.340 21.299 1.00 95.50 168 GLY A N 1
ATOM 1255 C CA . GLY A 1 168 ? -13.201 1.186 22.306 1.00 95.50 168 GLY A CA 1
ATOM 1256 C C . GLY A 1 168 ? -13.075 2.189 23.456 1.00 95.50 168 GLY A C 1
ATOM 1257 O O . GLY A 1 168 ? -14.065 2.833 23.813 1.00 95.50 168 GLY A O 1
ATOM 1258 N N . GLU A 1 169 ? -11.862 2.378 23.981 1.00 94.69 169 GLU A N 1
ATOM 1259 C CA . GLU A 1 169 ? -11.554 3.366 25.023 1.00 94.69 169 GLU A CA 1
ATOM 1260 C C . GLU A 1 169 ? -11.910 4.784 24.558 1.00 94.69 169 GLU A C 1
ATOM 1262 O O . GLU A 1 169 ? -12.757 5.437 25.179 1.00 94.69 169 GLU A O 1
ATOM 1267 N N . LEU A 1 170 ? -11.398 5.209 23.398 1.00 92.69 170 LEU A N 1
ATOM 1268 C CA . LEU A 1 170 ? -11.661 6.539 22.834 1.00 92.69 170 LEU A CA 1
ATOM 1269 C C . LEU A 1 170 ? -13.159 6.813 22.624 1.00 92.69 170 LEU A C 1
ATOM 1271 O O . LEU A 1 170 ? -13.644 7.923 22.874 1.00 92.69 170 LEU A O 1
ATOM 1275 N N . PHE A 1 171 ? -13.931 5.818 22.182 1.00 87.50 171 PHE A N 1
ATOM 1276 C CA . PHE A 1 171 ? -15.376 5.987 21.993 1.00 87.50 171 PHE A CA 1
ATOM 1277 C C . PHE A 1 171 ? -16.160 5.950 23.306 1.00 87.50 171 PHE A C 1
ATOM 1279 O O . PHE A 1 171 ? -17.227 6.564 23.386 1.00 87.50 171 PHE A O 1
ATOM 1286 N N . SER A 1 172 ? -15.649 5.275 24.336 1.00 83.19 172 SER A N 1
ATOM 1287 C CA . SER A 1 172 ? -16.249 5.279 25.673 1.00 83.19 172 SER A CA 1
ATOM 1288 C C . SER A 1 172 ? -16.056 6.623 26.386 1.00 83.19 172 SER A C 1
ATOM 1290 O O . SER A 1 172 ? -17.011 7.146 26.964 1.00 83.19 172 SER A O 1
ATOM 1292 N N . GLU A 1 173 ? -14.879 7.241 26.249 1.00 69.75 173 GLU A N 1
ATOM 1293 C CA . GLU A 1 173 ? -14.579 8.578 26.777 1.00 69.75 173 GLU A CA 1
ATOM 1294 C C . GLU A 1 173 ? -15.411 9.655 26.075 1.00 69.75 173 GLU A C 1
ATOM 1296 O O . GLU A 1 173 ? -15.994 10.524 26.720 1.00 69.75 173 GLU A O 1
ATOM 1301 N N . THR A 1 174 ? -15.573 9.538 24.753 1.00 60.19 174 THR A N 1
ATOM 1302 C CA . THR A 1 174 ? -16.393 10.472 23.961 1.00 60.19 174 THR A CA 1
ATOM 1303 C C . THR A 1 174 ? -17.897 10.349 24.269 1.00 60.19 174 THR A C 1
ATOM 1305 O O . THR A 1 174 ? -18.668 11.269 23.990 1.00 60.19 174 THR A O 1
ATOM 1308 N N . ARG A 1 175 ? -18.343 9.226 24.855 1.00 51.66 175 ARG A N 1
ATOM 1309 C CA . ARG A 1 175 ? -19.730 9.015 25.316 1.00 51.66 175 ARG A CA 1
ATOM 1310 C C . ARG A 1 175 ? -19.999 9.551 26.728 1.00 51.66 175 ARG A C 1
ATOM 1312 O O . ARG A 1 175 ? -21.165 9.592 27.124 1.00 51.66 175 ARG A O 1
ATOM 1319 N N . GLN A 1 176 ? -18.987 9.983 27.485 1.00 36.41 176 GLN A N 1
ATOM 1320 C CA . GLN A 1 176 ? -19.225 10.740 28.718 1.00 36.41 176 GLN A CA 1
ATOM 1321 C C . GLN A 1 176 ? -19.659 12.171 28.357 1.00 36.41 176 GLN A C 1
ATOM 1323 O O . GLN A 1 176 ? -19.040 12.798 27.496 1.00 36.41 176 GLN A O 1
ATOM 1328 N N . PRO A 1 177 ? -20.721 12.728 28.975 1.00 36.50 177 PRO A N 1
ATOM 1329 C CA . PRO A 1 177 ? -21.184 14.067 28.645 1.00 36.50 177 PRO A CA 1
ATOM 1330 C C . PRO A 1 177 ? -20.220 15.091 29.252 1.00 36.50 177 PRO A C 1
ATOM 1332 O O . PRO A 1 177 ? -20.431 15.585 30.357 1.00 36.50 177 PRO A O 1
ATOM 1335 N N . ALA A 1 178 ? -19.154 15.415 28.528 1.00 34.72 178 ALA A N 1
ATOM 1336 C CA . ALA A 1 178 ? -18.233 16.480 28.884 1.00 34.72 178 ALA A CA 1
ATOM 1337 C C . ALA A 1 178 ? -18.025 17.418 27.687 1.00 34.72 178 ALA A C 1
ATOM 1339 O O . ALA A 1 178 ? -17.247 17.157 26.782 1.00 34.72 178 ALA A O 1
ATOM 1340 N N . CYS A 1 179 ? -18.765 18.526 27.748 1.00 31.64 179 CYS A N 1
ATOM 1341 C CA . CYS A 1 179 ? -18.424 19.864 27.267 1.00 31.64 179 CYS A CA 1
ATOM 1342 C C . CYS A 1 179 ? -17.922 20.086 25.824 1.00 31.64 179 CYS A C 1
ATOM 1344 O O . CYS A 1 179 ? -16.796 19.783 25.460 1.00 31.64 179 CYS A O 1
ATOM 1346 N N . ALA A 1 180 ? -18.726 20.904 25.134 1.00 34.56 180 ALA A N 1
ATOM 1347 C CA . ALA A 1 180 ? -18.382 21.828 24.055 1.00 34.56 180 ALA A CA 1
ATOM 1348 C C . ALA A 1 180 ? -18.033 21.220 22.688 1.00 34.56 180 ALA A C 1
ATOM 1350 O O . ALA A 1 180 ? -16.951 20.704 22.429 1.00 34.56 180 ALA A O 1
ATOM 1351 N N . ALA A 1 181 ? -18.975 21.426 21.768 1.00 36.34 181 ALA A N 1
ATOM 1352 C CA . ALA A 1 181 ? -18.804 21.286 20.338 1.00 36.34 181 ALA A CA 1
ATOM 1353 C C . ALA A 1 181 ? -17.525 21.989 19.856 1.00 36.34 181 ALA A C 1
ATOM 1355 O O . ALA A 1 181 ? -17.478 23.212 19.715 1.00 36.34 181 ALA A O 1
ATOM 1356 N N . VAL A 1 182 ? -16.509 21.202 19.510 1.00 39.41 182 VAL A N 1
ATOM 1357 C CA . VAL A 1 182 ? -15.547 21.618 18.496 1.00 39.41 182 VAL A CA 1
ATOM 1358 C C . VAL A 1 182 ? -16.283 21.482 17.171 1.00 39.41 182 VAL A C 1
ATOM 1360 O O . VAL A 1 182 ? -16.341 20.409 16.576 1.00 39.41 182 VAL A O 1
ATOM 1363 N N . THR A 1 183 ? -16.907 22.567 16.719 1.00 34.12 183 THR A N 1
ATOM 1364 C CA . THR A 1 183 ? -17.403 22.658 15.347 1.00 34.12 183 THR A CA 1
ATOM 1365 C C . THR A 1 183 ? -16.224 22.435 14.407 1.00 34.12 183 THR A C 1
ATOM 1367 O O . THR A 1 183 ? -15.403 23.334 14.201 1.00 34.12 183 THR A O 1
ATOM 1370 N N . CYS A 1 184 ? -16.127 21.232 13.844 1.00 32.56 184 CYS A N 1
ATOM 1371 C CA . CYS A 1 184 ? -15.240 20.940 12.733 1.00 32.56 184 CYS A CA 1
ATOM 1372 C C . CYS A 1 184 ? -15.789 21.688 11.513 1.00 32.56 184 CYS A C 1
ATOM 1374 O O . CYS A 1 184 ? -16.601 21.181 10.746 1.00 32.56 184 CYS A O 1
ATOM 1376 N N . THR A 1 185 ? -15.410 22.956 11.374 1.00 33.84 185 THR A N 1
ATOM 1377 C CA . THR A 1 185 ? -15.696 23.729 10.169 1.00 33.84 185 THR A CA 1
ATOM 1378 C C . THR A 1 185 ? -14.662 23.363 9.114 1.00 33.84 185 THR A C 1
ATOM 1380 O O . THR A 1 185 ? -13.715 24.100 8.858 1.00 33.84 185 THR A O 1
ATOM 1383 N N . THR A 1 186 ? -14.860 22.242 8.422 1.00 39.03 186 THR A N 1
ATOM 1384 C CA . THR A 1 186 ? -14.412 22.189 7.028 1.00 39.03 186 THR A CA 1
ATOM 1385 C C . THR A 1 186 ? -15.380 23.055 6.233 1.00 39.03 186 THR A C 1
ATOM 1387 O O . THR A 1 186 ? -16.373 22.573 5.693 1.00 39.03 186 THR A O 1
ATOM 1390 N N . LYS A 1 187 ? -15.142 24.371 6.211 1.00 28.70 187 LYS A N 1
ATOM 1391 C CA . LYS A 1 187 ? -15.770 25.226 5.202 1.00 28.70 187 LYS A CA 1
ATOM 1392 C C . LYS A 1 187 ? -15.305 24.699 3.836 1.00 28.70 187 LYS A C 1
ATOM 1394 O O . LYS A 1 187 ? -14.094 24.668 3.618 1.00 28.70 187 LYS A O 1
ATOM 1399 N N . PRO A 1 188 ? -16.195 24.308 2.911 1.00 34.75 188 PRO A N 1
ATOM 1400 C CA . PRO A 1 188 ? -15.805 24.256 1.513 1.00 34.75 188 PRO A CA 1
ATOM 1401 C C . PRO A 1 188 ? -15.480 25.696 1.110 1.00 34.75 188 PRO A C 1
ATOM 1403 O O . PRO A 1 188 ? -16.284 26.599 1.338 1.00 34.75 188 PRO A O 1
ATOM 1406 N N . THR A 1 189 ? -14.286 25.945 0.586 1.00 34.31 189 THR A N 1
ATOM 1407 C CA . THR A 1 189 ? -13.972 27.214 -0.075 1.00 34.31 189 THR A CA 1
ATOM 1408 C C . THR A 1 189 ? -14.943 27.387 -1.245 1.00 34.31 189 THR A C 1
ATOM 1410 O O . THR A 1 189 ? -14.901 26.578 -2.173 1.00 34.31 189 THR A O 1
ATOM 1413 N N . PRO A 1 190 ? -15.829 28.400 -1.254 1.00 37.31 190 PRO A N 1
ATOM 1414 C CA . PRO A 1 190 ? -16.522 28.742 -2.479 1.00 37.31 190 PRO A CA 1
ATOM 1415 C C . PRO A 1 190 ? -15.527 29.493 -3.366 1.00 37.31 190 PRO A C 1
ATOM 1417 O O . PRO A 1 190 ? -14.910 30.469 -2.939 1.00 37.31 190 PRO A O 1
ATOM 1420 N N . PHE A 1 191 ? -15.361 29.040 -4.606 1.00 35.38 191 PHE A N 1
ATOM 1421 C CA . PHE A 1 191 ? -14.832 29.900 -5.657 1.00 35.38 191 PHE A CA 1
ATOM 1422 C C . PHE A 1 191 ? -15.756 31.122 -5.762 1.00 35.38 191 PHE A C 1
ATOM 1424 O O . PHE A 1 191 ? -16.907 30.987 -6.171 1.00 35.38 191 PHE A O 1
ATOM 1431 N N . SER A 1 192 ? -15.273 32.304 -5.380 1.00 35.75 192 SER A N 1
ATOM 1432 C CA . SER A 1 192 ? -15.914 33.576 -5.720 1.00 35.75 192 SER A CA 1
ATOM 1433 C C . SER A 1 192 ? -15.070 34.282 -6.776 1.00 35.75 192 SER A C 1
ATOM 1435 O O . SER A 1 192 ? -13.924 34.638 -6.505 1.00 35.75 192 SER A O 1
ATOM 1437 N N . ALA A 1 193 ? -15.635 34.472 -7.967 1.00 37.62 193 ALA A N 1
ATOM 1438 C CA . ALA A 1 193 ? -15.119 35.404 -8.964 1.00 37.62 193 ALA A CA 1
ATOM 1439 C C . ALA A 1 193 ? -15.536 36.834 -8.585 1.00 37.62 193 ALA A C 1
ATOM 1441 O O . ALA A 1 193 ? -16.646 37.037 -8.087 1.00 37.62 193 ALA A O 1
ATOM 1442 N N . ASP A 1 194 ? -14.664 37.815 -8.814 1.00 42.41 194 ASP A N 1
ATOM 1443 C CA . ASP A 1 194 ? -15.046 39.223 -8.745 1.00 42.41 194 ASP A CA 1
ATOM 1444 C C . ASP A 1 194 ? -15.776 39.656 -10.030 1.00 42.41 194 ASP A C 1
ATOM 1446 O O . ASP A 1 194 ? -15.809 38.946 -11.039 1.00 42.41 194 ASP A O 1
ATOM 1450 N N . SER A 1 195 ? -16.406 40.829 -9.997 1.00 46.00 195 SER A N 1
ATOM 1451 C CA . SER A 1 195 ? -17.268 41.331 -11.073 1.00 46.00 195 SER A CA 1
ATOM 1452 C C . SER A 1 195 ? -16.536 41.713 -12.370 1.00 46.00 195 SER A C 1
ATOM 1454 O O . SER A 1 195 ? -17.186 42.231 -13.273 1.00 46.00 195 SER A O 1
ATOM 1456 N N . ASN A 1 196 ? -15.222 41.467 -12.482 1.00 47.59 196 ASN A N 1
ATOM 1457 C CA . ASN A 1 196 ? -14.411 41.795 -13.661 1.00 47.59 196 ASN A CA 1
ATOM 1458 C C . ASN A 1 196 ? -13.607 40.608 -14.234 1.00 47.59 196 ASN A C 1
ATOM 1460 O O . ASN A 1 196 ? -12.872 40.793 -15.204 1.00 47.59 196 ASN A O 1
ATOM 1464 N N . GLY A 1 197 ? -13.765 39.386 -13.710 1.00 44.44 197 GLY A N 1
ATOM 1465 C CA . GLY A 1 197 ? -13.341 38.160 -14.401 1.00 44.44 197 GLY A CA 1
ATOM 1466 C C . GLY A 1 197 ? -11.831 37.993 -14.631 1.00 44.44 197 GLY A C 1
ATOM 1467 O O . GLY A 1 197 ? -11.446 37.317 -15.585 1.00 44.44 197 GLY A O 1
ATOM 1468 N N . GLN A 1 198 ? -10.967 38.566 -13.783 1.00 36.19 198 GLN A N 1
ATOM 1469 C CA . GLN A 1 198 ? -9.512 38.363 -13.862 1.00 36.19 198 GLN A CA 1
ATOM 1470 C C . GLN A 1 198 ? -8.986 37.489 -12.714 1.00 36.19 198 GLN A C 1
ATOM 1472 O O . GLN A 1 198 ? -9.161 37.795 -11.540 1.00 36.19 198 GLN A O 1
ATOM 1477 N N . PHE A 1 199 ? -8.283 36.406 -13.063 1.00 38.88 199 PHE A N 1
ATOM 1478 C CA . PHE A 1 199 ? -7.526 35.576 -12.122 1.00 38.88 199 PHE A CA 1
ATOM 1479 C C . PHE A 1 199 ? -6.105 36.132 -11.951 1.00 38.88 199 PHE A C 1
ATOM 1481 O O . PHE A 1 199 ? -5.355 36.218 -12.923 1.00 38.88 199 PHE A O 1
ATOM 1488 N N . LEU A 1 200 ? -5.704 36.441 -10.714 1.00 33.22 200 LEU A N 1
ATOM 1489 C CA . LEU A 1 200 ? -4.309 36.702 -10.343 1.00 33.22 200 LEU A CA 1
ATOM 1490 C C . LEU A 1 200 ? -3.824 35.646 -9.334 1.00 33.22 200 LEU A C 1
ATOM 1492 O O . LEU A 1 200 ? -4.568 35.309 -8.410 1.00 33.22 200 LEU A O 1
ATOM 1496 N N . PRO A 1 201 ? -2.588 35.126 -9.461 1.00 31.20 201 PRO A N 1
ATOM 1497 C CA . PRO A 1 201 ? -2.037 34.196 -8.490 1.00 31.20 201 PRO A CA 1
ATOM 1498 C C . PRO A 1 201 ? -1.552 34.967 -7.259 1.00 31.20 201 PRO A C 1
ATOM 1500 O O . PRO A 1 201 ? -0.627 35.771 -7.342 1.00 31.20 201 PRO A O 1
ATOM 1503 N N . VAL A 1 202 ? -2.141 34.688 -6.098 1.00 38.84 202 VAL A N 1
ATOM 1504 C CA . VAL A 1 202 ? -1.586 35.121 -4.811 1.00 38.84 202 VAL A CA 1
ATOM 1505 C C . VAL A 1 202 ? -1.027 33.890 -4.110 1.00 38.84 202 VAL A C 1
ATOM 1507 O O . VAL A 1 202 ? -1.753 33.125 -3.481 1.00 38.84 202 VAL A O 1
ATOM 1510 N N . MET A 1 203 ? 0.286 33.686 -4.245 1.00 33.28 203 MET A N 1
ATOM 1511 C CA . MET A 1 203 ? 1.044 32.881 -3.290 1.00 33.28 203 MET A CA 1
ATOM 1512 C C . MET A 1 203 ? 1.091 33.612 -1.947 1.00 33.28 203 MET A C 1
ATOM 1514 O O . MET A 1 203 ? 1.418 34.798 -1.895 1.00 33.28 203 MET A O 1
ATOM 1518 N N . PRO A 1 204 ? 0.948 32.861 -0.854 1.00 33.50 204 PRO A N 1
ATOM 1519 C CA . PRO A 1 204 ? 1.865 33.007 0.258 1.00 33.50 204 PRO A CA 1
ATOM 1520 C C . PRO A 1 204 ? 2.577 31.674 0.497 1.00 33.50 204 PRO A C 1
ATOM 1522 O O . PRO A 1 204 ? 1.945 30.658 0.776 1.00 33.50 204 PRO A O 1
ATOM 1525 N N . MET A 1 205 ? 3.909 31.682 0.395 1.00 28.42 205 MET A N 1
ATOM 1526 C CA . MET A 1 205 ? 4.750 30.607 0.920 1.00 28.42 205 MET A CA 1
ATOM 1527 C C . MET A 1 205 ? 4.652 30.579 2.452 1.00 28.42 205 MET A C 1
ATOM 1529 O O . MET A 1 205 ? 5.003 31.577 3.089 1.00 28.42 205 MET A O 1
ATOM 1533 N N . PRO A 1 206 ? 4.290 29.451 3.081 1.00 30.98 206 PRO A N 1
ATOM 1534 C CA . PRO A 1 206 ? 4.689 29.174 4.447 1.00 30.98 206 PRO A CA 1
ATOM 1535 C C . PRO A 1 206 ? 6.101 28.575 4.432 1.00 30.98 206 PRO A C 1
ATOM 1537 O O . PRO A 1 206 ? 6.419 27.701 3.625 1.00 30.98 206 PRO A O 1
ATOM 1540 N N . ARG A 1 207 ? 6.957 29.062 5.333 1.00 27.67 207 ARG A N 1
ATOM 1541 C CA . ARG A 1 207 ? 8.309 28.543 5.575 1.00 27.67 207 ARG A CA 1
ATOM 1542 C C . ARG A 1 207 ? 8.276 27.016 5.731 1.00 27.67 207 ARG A C 1
ATOM 1544 O O . ARG A 1 207 ? 7.601 26.507 6.621 1.00 27.67 207 ARG A O 1
ATOM 1551 N N . MET A 1 208 ? 9.038 26.308 4.895 1.00 27.16 208 MET A N 1
ATOM 1552 C CA . MET A 1 208 ? 9.369 24.899 5.101 1.00 27.16 208 MET A CA 1
ATOM 1553 C C . MET A 1 208 ? 10.190 24.771 6.387 1.00 27.16 208 MET A C 1
ATOM 1555 O O . MET A 1 208 ? 11.362 25.138 6.427 1.00 27.16 208 MET A O 1
ATOM 1559 N N . GLY A 1 209 ? 9.557 24.263 7.442 1.00 25.78 209 GLY A N 1
ATOM 1560 C CA . GLY A 1 209 ? 10.258 23.612 8.537 1.00 25.78 209 GLY A CA 1
ATOM 1561 C C . GLY A 1 209 ? 10.675 22.225 8.066 1.00 25.78 209 GLY A C 1
ATOM 1562 O O . GLY A 1 209 ? 9.831 21.361 7.845 1.00 25.78 209 GLY A O 1
ATOM 1563 N N . THR A 1 210 ? 11.973 22.042 7.869 1.00 29.11 210 THR A N 1
ATOM 1564 C CA . THR A 1 210 ? 12.626 20.742 7.740 1.00 29.11 210 THR A CA 1
ATOM 1565 C C . THR A 1 210 ? 12.347 19.906 8.985 1.00 29.11 210 THR A C 1
ATOM 1567 O O . THR A 1 210 ? 12.864 20.213 10.056 1.00 29.11 210 THR A O 1
ATOM 1570 N N . TRP A 1 211 ? 11.566 18.841 8.835 1.00 25.17 211 TRP A N 1
ATOM 1571 C CA . TRP A 1 211 ? 11.581 17.705 9.750 1.00 25.17 211 TRP A CA 1
ATOM 1572 C C . TRP A 1 211 ? 12.008 16.495 8.933 1.00 25.17 211 TRP A C 1
ATOM 1574 O O . TRP A 1 211 ? 11.210 15.866 8.240 1.00 25.17 211 TRP A O 1
ATOM 1584 N N . ALA A 1 212 ? 13.318 16.262 8.945 1.00 26.55 212 ALA A N 1
ATOM 1585 C CA . ALA A 1 212 ? 13.898 14.996 8.553 1.00 26.55 212 ALA A CA 1
ATOM 1586 C C . ALA A 1 212 ? 13.432 13.935 9.558 1.00 26.55 212 ALA A C 1
ATOM 1588 O O . ALA A 1 212 ? 13.511 14.142 10.767 1.00 26.55 212 ALA A O 1
ATOM 1589 N N . TYR A 1 213 ? 12.918 12.825 9.041 1.00 28.83 213 TYR A N 1
ATOM 1590 C CA . TYR A 1 213 ? 12.804 11.581 9.787 1.00 28.83 213 TYR A CA 1
ATOM 1591 C C . TYR A 1 213 ? 14.217 10.985 9.881 1.00 28.83 213 TYR A C 1
ATOM 1593 O O . TYR A 1 213 ? 14.764 10.549 8.870 1.00 28.83 213 TYR A O 1
ATOM 1601 N N . GLU A 1 214 ? 14.801 11.005 11.077 1.00 22.94 214 GLU A N 1
ATOM 1602 C CA . GLU A 1 214 ? 15.960 10.198 11.466 1.00 22.94 214 GLU A CA 1
ATOM 1603 C C . GLU A 1 214 ? 15.524 9.265 12.600 1.00 22.94 214 GLU A C 1
ATOM 1605 O O . GLU A 1 214 ? 15.200 9.738 13.690 1.00 22.94 214 GLU A O 1
ATOM 1610 N N . ALA A 1 215 ? 15.470 7.968 12.284 1.00 30.88 215 ALA A N 1
ATOM 1611 C CA . ALA A 1 215 ? 15.788 6.781 13.091 1.00 30.88 215 ALA A CA 1
ATOM 1612 C C . ALA A 1 215 ? 15.072 5.566 12.486 1.00 30.88 215 ALA A C 1
ATOM 1614 O O . ALA A 1 215 ? 13.820 5.557 12.482 1.00 30.88 215 ALA A O 1
#

pLDDT: mean 83.35, std 24.19, range [22.94, 98.69]

Radius of gyration: 24.4 Å; Cα contacts (8 Å, |Δi|>4): 220; chains: 1; bounding box: 48×61×64 Å

Organism: NCBI:txid221442

Secondary structure (DSSP, 8-state):
---PPTT-------GGGTTSPPSS--GGGSSSSSS--TT-----SSGGGG--S---HHHHHHHHHHHHHHHHSTTHHHHHHHHHHHHHHHHHHHHHHTTPEE-S--STTT--S-EEEEPPTT--HHHHHHHHHHHH----EEETTEEEE---TT--HHHHHHHHHHHHHHHHHHTS------------------TT--------PPP--------

Nearest PDB structures (foldseek):
  5b7s-assembly1_B  TM=8.418E-01  e=3.478E-08  Thermococcus onnurineus NA1
  3kgx-assembly1_A  TM=8.275E-01  e=3.096E-04  Mus musculus
  6rv1-assembly1_A-2  TM=8.042E-01  e=2.740E-04  Homo sapiens
  6pk3-assembly1_B  TM=7.470E-01  e=8.220E-04  Arabidopsis thaliana
  3nx3-assembly1_B  TM=7.298E-01  e=2.219E-02  Campylobacter jejuni subsp. jejuni NCTC 11168 = ATCC 700819

Mean predicted aligned error: 11.08 Å

Solvent-accessible surface area (backbone atoms only — not comparable to full-atom values): 13292 Å² total; per-residue (Å²): 130,66,72,37,48,82,77,50,83,89,84,86,67,57,79,90,58,39,83,61,79,62,95,56,72,37,59,50,13,27,67,66,53,76,75,86,54,94,90,66,84,52,63,35,82,51,68,58,25,64,40,26,63,89,73,52,60,71,23,46,52,42,30,51,51,30,45,51,55,43,51,70,36,73,72,15,64,61,33,47,50,52,53,14,35,53,49,32,50,52,47,49,54,50,36,47,76,72,70,39,46,74,69,44,60,80,53,78,93,70,44,65,33,55,43,34,32,41,60,60,94,91,51,56,25,59,57,52,30,48,46,36,32,77,76,69,71,40,89,52,43,55,55,96,74,18,32,37,44,69,58,44,86,91,56,52,67,68,56,45,51,54,48,50,51,51,52,51,50,56,55,56,60,69,66,48,97,72,83,80,87,77,77,81,76,81,68,77,80,75,90,76,82,64,102,77,78,77,90,76,90,78,84,78,85,75,83,84,76,86,75,80,90,84,131

Foldseek 3Di:
DLPFDPQDDDDDDDLVRLPDQDPAAALQQAPPSPVPDPVDRHGDSDPSNNVHDDGPVVRHVRSVVSQVVQCPPVVHVVVFQVQLVVLLVLLVVLCVVLVWDWPQDPPPVRHGSKTWTQDPPLDFLQVLQVCCCPPPVDHWDQDPRTTIDGDTPVDDNVSSVSVSVSVSVVVVVVPPPDDDDPPPPPPDDDDDDDPPRDDDDDDDDDDDDDDDDDD